Protein AF-A0A8S1N2S8-F1 (afdb_monomer)

Radius of gyration: 23.61 Å; Cα contacts (8 Å, |Δi|>4): 438; chains: 1; bounding box: 63×39×71 Å

InterPro domains:
  IPR004131 Pyrophosphate-energised proton pump [PF03030] (18-316)
  IPR004131 Pyrophosphate-energised proton pump [PTHR31998] (5-325)

Solvent-accessible surface area (backbone atoms only — not comparable to full-atom values): 16714 Å² total; per-residue (Å²): 110,57,47,68,60,50,50,52,51,33,52,51,28,22,49,52,27,39,52,53,14,50,53,30,49,50,60,57,59,68,66,70,83,58,102,77,52,72,83,62,57,72,77,40,60,72,82,50,46,58,52,50,52,51,46,48,54,52,34,48,52,31,38,53,48,29,52,53,51,52,52,52,53,52,54,56,49,47,56,54,50,50,54,53,33,59,56,32,42,79,78,33,58,61,27,18,51,27,18,53,53,18,25,52,50,15,54,50,29,11,51,53,24,25,58,38,46,52,60,23,51,50,54,17,57,57,30,44,77,80,31,64,44,51,14,50,51,38,44,50,33,33,51,46,24,36,54,28,40,39,56,20,51,54,51,48,53,52,51,50,51,51,52,54,47,47,64,69,64,36,47,96,56,90,77,48,61,69,42,49,37,53,48,34,58,22,48,35,26,20,14,52,20,7,37,56,45,13,52,49,35,36,51,55,21,39,51,49,16,53,54,20,42,56,51,33,46,47,50,27,44,72,73,64,68,38,60,84,79,35,91,86,43,86,33,40,59,50,23,59,17,12,48,36,34,12,69,31,14,8,44,35,6,38,54,44,13,55,53,38,35,57,45,30,53,53,36,38,55,38,54,74,66,59,68,42,78,48,102,89,50,70,46,64,65,64,27,63,57,43,45,64,57,46,53,51,25,51,46,44,56,51,50,51,54,52,50,49,42,47,71,75,67,60,66,55,83,49,74,89,74,47,66,66,78,73,61,53,72,79,73,78,128

Structure (mmCIF, N/CA/C/O backbone):
data_AF-A0A8S1N2S8-F1
#
_entry.id   AF-A0A8S1N2S8-F1
#
loop_
_atom_site.group_PDB
_atom_site.id
_atom_site.type_symbol
_atom_site.label_atom_id
_atom_site.label_alt_id
_atom_site.label_comp_id
_atom_site.label_asym_id
_atom_site.label_entity_id
_atom_site.label_seq_id
_atom_site.pdbx_PDB_ins_code
_atom_site.Cartn_x
_atom_site.Cartn_y
_atom_site.Cartn_z
_atom_site.occupancy
_atom_site.B_iso_or_equiv
_atom_site.auth_seq_id
_atom_site.auth_comp_id
_atom_site.auth_asym_id
_atom_site.auth_atom_id
_atom_site.pdbx_PDB_model_num
ATOM 1 N N . MET A 1 1 ? 20.533 18.052 -12.581 1.00 62.09 1 MET A N 1
ATOM 2 C CA . MET A 1 1 ? 21.137 17.380 -11.407 1.00 62.09 1 MET A CA 1
ATOM 3 C C . MET A 1 1 ? 21.661 16.043 -11.885 1.00 62.09 1 MET A C 1
ATOM 5 O O . MET A 1 1 ? 20.957 15.393 -12.645 1.00 62.09 1 MET A O 1
ATOM 9 N N . GLU A 1 2 ? 22.873 15.656 -11.492 1.00 81.56 2 GLU A N 1
ATOM 10 C CA . GLU A 1 2 ? 23.451 14.372 -11.903 1.00 81.56 2 GLU A CA 1
ATOM 11 C C . GLU A 1 2 ? 22.620 13.184 -11.399 1.00 81.56 2 GLU A C 1
ATOM 13 O O . GLU A 1 2 ? 22.001 13.247 -10.333 1.00 81.56 2 GLU A O 1
ATOM 18 N N . PHE A 1 3 ? 22.632 12.086 -12.159 1.00 81.06 3 PHE A N 1
ATOM 19 C CA . PHE A 1 3 ? 21.886 10.865 -11.842 1.00 81.06 3 PHE A CA 1
ATOM 20 C C . PHE A 1 3 ? 22.236 10.309 -10.454 1.00 81.06 3 PHE A C 1
ATOM 22 O O . PHE A 1 3 ? 21.343 9.985 -9.675 1.00 81.06 3 PHE A O 1
ATOM 29 N N . ALA A 1 4 ? 23.525 10.286 -10.100 1.00 86.38 4 ALA A N 1
ATOM 30 C CA . ALA A 1 4 ? 23.979 9.836 -8.786 1.00 86.38 4 ALA A CA 1
ATOM 31 C C . ALA A 1 4 ? 23.397 10.693 -7.648 1.00 86.38 4 ALA A C 1
ATOM 33 O O . ALA A 1 4 ? 22.877 10.160 -6.670 1.00 86.38 4 ALA A O 1
ATOM 34 N N . THR A 1 5 ? 23.413 12.018 -7.798 1.00 88.88 5 THR A N 1
ATOM 35 C CA . THR A 1 5 ? 22.862 12.950 -6.804 1.00 88.88 5 THR A CA 1
ATOM 36 C C . THR A 1 5 ? 21.349 12.786 -6.651 1.00 88.88 5 THR A C 1
ATOM 38 O O . THR A 1 5 ? 20.844 12.811 -5.527 1.00 88.88 5 THR A O 1
ATOM 41 N N . ALA A 1 6 ? 20.627 12.551 -7.755 1.00 89.62 6 ALA A N 1
ATOM 42 C CA . ALA A 1 6 ? 19.196 12.249 -7.724 1.00 89.62 6 ALA A CA 1
ATOM 43 C C . ALA A 1 6 ? 18.904 10.985 -6.905 1.00 89.62 6 ALA A C 1
ATOM 45 O O . ALA A 1 6 ? 18.058 11.005 -6.012 1.00 89.62 6 ALA A O 1
ATOM 46 N N . LEU A 1 7 ? 19.643 9.905 -7.167 1.00 91.56 7 LEU A N 1
ATOM 47 C CA . LEU A 1 7 ? 19.483 8.637 -6.459 1.00 91.56 7 LEU A CA 1
ATOM 48 C C . LEU A 1 7 ? 19.799 8.767 -4.971 1.00 91.56 7 LEU A C 1
ATOM 50 O O . LEU A 1 7 ? 19.024 8.293 -4.144 1.00 91.56 7 LEU A O 1
ATOM 54 N N . VAL A 1 8 ? 20.897 9.441 -4.616 1.00 93.81 8 VAL A N 1
ATOM 55 C CA . VAL A 1 8 ? 21.257 9.685 -3.212 1.00 93.81 8 VAL A CA 1
ATOM 56 C C . VAL A 1 8 ? 20.123 10.411 -2.490 1.00 93.81 8 VAL A C 1
ATOM 58 O O . VAL A 1 8 ? 19.713 9.979 -1.415 1.00 93.81 8 VAL A O 1
ATOM 61 N N . PHE A 1 9 ? 19.561 11.460 -3.095 1.00 94.69 9 PHE A N 1
ATOM 62 C CA . PHE A 1 9 ? 18.418 12.173 -2.525 1.00 94.69 9 PHE A CA 1
ATOM 63 C C . PHE A 1 9 ? 17.195 11.261 -2.335 1.00 94.69 9 PHE A C 1
ATOM 65 O O . PHE A 1 9 ? 16.599 11.249 -1.256 1.00 94.69 9 PHE A O 1
ATOM 72 N N . ILE A 1 10 ? 16.853 10.459 -3.348 1.00 96.06 10 ILE A N 1
ATOM 73 C CA . ILE A 1 10 ? 15.710 9.539 -3.303 1.00 96.06 10 ILE A CA 1
ATOM 74 C C . ILE A 1 10 ? 15.878 8.495 -2.192 1.00 96.06 10 ILE A C 1
ATOM 76 O O . ILE A 1 10 ? 14.966 8.312 -1.383 1.00 96.06 10 ILE A O 1
ATOM 80 N N . PHE A 1 11 ? 17.035 7.834 -2.102 1.00 97.19 11 PHE A N 1
ATOM 81 C CA . PHE A 1 11 ? 17.267 6.808 -1.082 1.00 97.19 11 PHE A CA 1
ATOM 82 C C . PHE A 1 11 ? 17.334 7.386 0.331 1.00 97.19 11 PHE A C 1
ATOM 84 O O . PHE A 1 11 ? 16.821 6.755 1.255 1.00 97.19 11 PHE A O 1
ATOM 91 N N . ILE A 1 12 ? 17.891 8.589 0.508 1.00 97.56 12 ILE A N 1
ATOM 92 C CA . ILE A 1 12 ? 17.845 9.292 1.797 1.00 97.56 12 ILE A CA 1
ATOM 93 C C . ILE A 1 12 ? 16.390 9.555 2.197 1.00 97.56 12 ILE A C 1
ATOM 95 O O . ILE A 1 12 ? 16.010 9.242 3.323 1.00 97.56 12 ILE A O 1
ATOM 99 N N . ALA A 1 13 ? 15.555 10.061 1.284 1.00 97.69 13 ALA A N 1
ATOM 100 C CA . ALA A 1 13 ? 14.142 10.299 1.568 1.00 97.69 13 ALA A CA 1
ATOM 101 C C . ALA A 1 13 ? 13.393 9.003 1.922 1.00 97.69 13 ALA A C 1
ATOM 103 O O . ALA A 1 13 ? 12.664 8.970 2.915 1.00 97.69 13 ALA A O 1
ATOM 104 N N . CYS A 1 14 ? 13.623 7.918 1.171 1.00 97.75 14 CYS A N 1
ATOM 105 C CA . CYS A 1 14 ? 13.041 6.605 1.464 1.00 97.75 14 CYS A CA 1
ATOM 106 C C . CYS A 1 14 ? 13.444 6.121 2.863 1.00 97.75 14 CYS A C 1
ATOM 108 O O . CYS A 1 14 ? 12.578 5.720 3.643 1.00 97.75 14 CYS A O 1
ATOM 110 N N . ALA A 1 15 ? 14.735 6.212 3.202 1.00 97.88 15 ALA A N 1
ATOM 111 C CA . ALA A 1 15 ? 15.258 5.833 4.509 1.00 97.88 15 ALA A CA 1
ATOM 112 C C . ALA A 1 15 ? 14.643 6.677 5.634 1.00 97.88 15 ALA A C 1
ATOM 114 O O . ALA A 1 15 ? 14.190 6.117 6.629 1.00 97.88 15 ALA A O 1
ATOM 115 N N . CYS A 1 16 ? 14.547 7.999 5.467 1.00 97.88 16 CYS A N 1
ATOM 116 C CA . CYS A 1 16 ? 13.871 8.877 6.423 1.00 97.88 16 CYS A CA 1
ATOM 117 C C . CYS A 1 16 ? 12.400 8.486 6.623 1.00 97.88 16 CYS A C 1
ATOM 119 O O . CYS A 1 16 ? 11.945 8.422 7.764 1.00 97.88 16 CYS A O 1
ATOM 121 N N . GLY A 1 17 ? 11.673 8.182 5.544 1.00 97.75 17 GLY A N 1
ATOM 122 C CA . GLY A 1 17 ? 10.286 7.722 5.625 1.00 97.75 17 GLY A CA 1
ATOM 123 C C . GLY A 1 17 ? 10.150 6.377 6.344 1.00 97.75 17 GLY A C 1
ATOM 124 O O . GLY A 1 17 ? 9.311 6.251 7.232 1.00 97.75 17 GLY A O 1
ATOM 125 N N . ILE A 1 18 ? 11.025 5.405 6.058 1.00 97.56 18 ILE A N 1
ATOM 126 C CA . ILE A 1 18 ? 11.036 4.102 6.748 1.00 97.56 18 ILE A CA 1
ATOM 127 C C . ILE A 1 18 ? 11.358 4.280 8.232 1.00 97.56 18 ILE A C 1
ATOM 129 O O . ILE A 1 18 ? 10.670 3.718 9.077 1.00 97.56 18 ILE A O 1
ATOM 133 N N . ILE A 1 19 ? 12.362 5.093 8.571 1.00 97.56 19 ILE A N 1
ATOM 134 C CA . ILE A 1 19 ? 12.719 5.391 9.965 1.00 97.56 19 ILE A CA 1
ATOM 135 C C . ILE A 1 19 ? 11.536 6.039 10.690 1.00 97.56 19 ILE A C 1
ATOM 137 O O . ILE A 1 19 ? 11.219 5.651 11.814 1.00 97.56 19 ILE A O 1
ATOM 141 N N . TRP A 1 20 ? 10.855 6.993 10.052 1.00 96.88 20 TRP A N 1
ATOM 142 C CA . TRP A 1 20 ? 9.671 7.632 10.621 1.00 96.88 20 TRP A CA 1
ATOM 143 C C . TRP A 1 20 ? 8.515 6.646 10.812 1.00 96.88 20 TRP A C 1
ATOM 145 O O . TRP A 1 20 ? 7.830 6.678 11.837 1.00 96.88 20 TRP A O 1
ATOM 155 N N . ALA A 1 21 ? 8.317 5.730 9.867 1.00 96.94 21 ALA A N 1
ATOM 156 C CA . ALA A 1 21 ? 7.321 4.683 9.997 1.00 96.94 21 ALA A CA 1
ATOM 157 C C . ALA A 1 21 ? 7.664 3.713 11.135 1.00 96.94 21 ALA A C 1
ATOM 159 O O . ALA A 1 21 ? 6.819 3.462 11.982 1.00 96.94 21 ALA A O 1
ATOM 160 N N . ILE A 1 22 ? 8.912 3.246 11.235 1.00 96.06 22 ILE A N 1
ATOM 161 C CA . ILE A 1 22 ? 9.378 2.381 12.331 1.00 96.06 22 ILE A CA 1
ATOM 162 C C . ILE A 1 22 ? 9.219 3.085 13.680 1.00 96.06 22 ILE A C 1
ATOM 164 O O . ILE A 1 22 ? 8.752 2.480 14.641 1.00 96.06 22 ILE A O 1
ATOM 168 N N . PHE A 1 23 ? 9.544 4.375 13.763 1.00 95.19 23 PHE A N 1
ATOM 169 C CA . PHE A 1 23 ? 9.326 5.162 14.974 1.00 95.19 23 PHE A CA 1
ATOM 170 C C . PHE A 1 23 ? 7.851 5.152 15.403 1.00 95.19 23 PHE A C 1
ATOM 172 O O . PHE A 1 23 ? 7.549 4.947 16.580 1.00 95.19 23 PHE A O 1
ATOM 179 N N . ASN A 1 24 ? 6.922 5.326 14.459 1.00 94.69 24 ASN A N 1
ATOM 180 C CA . ASN A 1 24 ? 5.491 5.252 14.748 1.00 94.69 24 ASN A CA 1
ATOM 181 C C . ASN A 1 24 ? 5.020 3.820 15.036 1.00 94.69 24 ASN A C 1
ATOM 183 O O . ASN A 1 24 ? 4.193 3.640 15.925 1.00 94.69 24 ASN A O 1
ATOM 187 N N . TRP A 1 25 ? 5.590 2.809 14.379 1.00 95.00 25 TRP A N 1
ATOM 188 C CA . TRP A 1 25 ? 5.316 1.395 14.639 1.00 95.00 25 TRP A CA 1
ATOM 189 C C . TRP A 1 25 ? 5.669 1.042 16.083 1.00 95.00 25 TRP A C 1
ATOM 191 O O . TRP A 1 25 ? 4.847 0.488 16.814 1.00 95.00 25 TRP A O 1
ATOM 201 N N . ILE A 1 26 ? 6.872 1.425 16.522 1.00 93.44 26 ILE A N 1
ATOM 202 C CA . ILE A 1 26 ? 7.331 1.255 17.903 1.00 93.44 26 ILE A CA 1
ATOM 203 C C . ILE A 1 26 ? 6.420 2.029 18.855 1.00 93.44 26 ILE A C 1
ATOM 205 O O . ILE A 1 26 ? 6.059 1.503 19.900 1.00 93.44 26 ILE A O 1
ATOM 209 N N . ALA A 1 27 ? 6.008 3.253 18.510 1.00 89.88 27 ALA A N 1
ATOM 210 C CA . ALA A 1 27 ? 5.102 4.033 19.351 1.00 89.88 27 ALA A CA 1
ATOM 211 C C . ALA A 1 27 ? 3.726 3.366 19.531 1.00 89.88 27 ALA A C 1
ATOM 213 O O . ALA A 1 27 ? 3.189 3.410 20.636 1.00 89.88 27 ALA A O 1
ATOM 214 N N . VAL A 1 28 ? 3.186 2.724 18.488 1.00 90.62 28 VAL A N 1
ATOM 215 C CA . VAL A 1 28 ? 1.953 1.923 18.573 1.00 90.62 28 VAL A CA 1
ATOM 216 C C . VAL A 1 28 ? 2.169 0.707 19.478 1.00 90.62 28 VAL A C 1
ATOM 218 O O . VAL A 1 28 ? 1.372 0.458 20.376 1.00 90.62 28 VAL A O 1
ATOM 221 N N . HIS A 1 29 ? 3.280 -0.014 19.313 1.00 87.38 29 HIS A N 1
ATOM 222 C CA . HIS A 1 29 ? 3.552 -1.246 20.064 1.00 87.38 29 HIS A CA 1
ATOM 223 C C . HIS A 1 29 ? 4.004 -1.017 21.510 1.00 87.38 29 HIS A C 1
ATOM 225 O O . HIS A 1 29 ? 3.824 -1.899 22.342 1.00 87.38 29 HIS A O 1
ATOM 231 N N . LYS A 1 30 ? 4.543 0.166 21.829 1.00 83.38 30 LYS A N 1
ATOM 232 C CA . LYS A 1 30 ? 4.966 0.546 23.186 1.00 83.38 30 LYS A CA 1
ATOM 233 C C . LYS A 1 30 ? 3.804 0.553 24.178 1.00 83.38 30 LYS A C 1
ATOM 235 O O . LYS A 1 30 ? 4.021 0.424 25.380 1.00 83.38 30 LYS A O 1
ATOM 240 N N . LEU A 1 31 ? 2.579 0.722 23.687 1.00 69.06 31 LEU A N 1
ATOM 241 C CA . LEU A 1 31 ? 1.393 0.467 24.483 1.00 69.06 31 LEU A CA 1
ATOM 242 C C . LEU A 1 31 ? 1.222 -1.057 24.599 1.00 69.06 31 LEU A C 1
ATOM 244 O O . LEU A 1 31 ? 0.525 -1.699 23.806 1.00 69.06 31 LEU A O 1
ATOM 248 N N . GLU A 1 32 ? 1.954 -1.637 25.549 1.00 60.97 32 GLU A N 1
ATOM 249 C CA . GLU A 1 32 ? 1.873 -3.051 25.893 1.00 60.97 32 GLU A CA 1
ATOM 250 C C . GLU A 1 32 ? 0.580 -3.302 26.668 1.00 60.97 32 GLU A C 1
ATOM 252 O O . GLU A 1 32 ? 0.466 -2.981 27.848 1.00 60.97 32 GLU A O 1
ATOM 257 N N . ILE A 1 33 ? -0.402 -3.887 25.986 1.00 59.47 33 ILE A N 1
ATOM 258 C CA . ILE A 1 33 ? -1.647 -4.380 26.590 1.00 59.47 33 ILE A CA 1
ATOM 259 C C . ILE A 1 33 ? -1.494 -5.880 26.917 1.00 59.47 33 ILE A C 1
ATOM 261 O O . ILE A 1 33 ? -2.451 -6.629 26.920 1.00 59.47 33 ILE A O 1
ATOM 265 N N . HIS A 1 34 ? -0.276 -6.388 27.120 1.00 52.16 34 HIS A N 1
ATOM 266 C CA . HIS A 1 34 ? -0.095 -7.812 27.414 1.00 52.16 34 HIS A CA 1
ATOM 267 C C . HIS A 1 34 ? -0.485 -8.141 28.861 1.00 52.16 34 HIS A C 1
ATOM 269 O O . HIS A 1 34 ? -0.316 -7.313 29.756 1.00 52.16 34 HIS A O 1
ATOM 275 N N . HIS A 1 35 ? -0.923 -9.388 29.080 1.00 45.25 35 HIS A N 1
ATOM 276 C CA . HIS A 1 35 ? -1.407 -10.007 30.330 1.00 45.25 35 HIS A CA 1
ATOM 277 C C . HIS A 1 35 ? -0.526 -9.845 31.596 1.00 45.25 35 HIS A C 1
ATOM 279 O O . HIS A 1 35 ? -0.816 -10.449 32.628 1.00 45.25 35 HIS A O 1
ATOM 285 N N . LYS A 1 36 ? 0.583 -9.097 31.550 1.00 40.59 36 LYS A N 1
ATOM 286 C CA . LYS A 1 36 ? 1.657 -9.154 32.548 1.00 40.59 36 LYS A CA 1
ATOM 287 C C . LYS A 1 36 ? 2.379 -7.838 32.853 1.00 40.59 36 LYS A C 1
ATOM 289 O O . LYS A 1 36 ? 3.509 -7.893 33.330 1.00 40.59 36 LYS A O 1
ATOM 294 N N . HIS A 1 37 ? 1.763 -6.670 32.645 1.00 40.38 37 HIS A N 1
ATOM 295 C CA . HIS A 1 37 ? 2.358 -5.416 33.126 1.00 40.38 37 HIS A CA 1
ATOM 296 C C . HIS A 1 37 ? 1.682 -4.853 34.383 1.00 40.38 37 HIS A C 1
ATOM 298 O O . HIS A 1 37 ? 0.585 -4.298 34.345 1.00 40.38 37 HIS A O 1
ATOM 304 N N . GLU A 1 38 ? 2.409 -4.952 35.498 1.00 42.38 38 GLU A N 1
ATOM 305 C CA . GLU A 1 38 ? 2.053 -4.466 36.839 1.00 42.38 38 GLU A CA 1
ATOM 306 C C . GLU A 1 38 ? 1.649 -2.975 36.872 1.00 42.38 38 GLU A C 1
ATOM 308 O O . GLU A 1 38 ? 0.803 -2.602 37.668 1.00 42.38 38 GLU A O 1
ATOM 313 N N . GLY A 1 39 ? 2.144 -2.120 35.967 1.00 42.19 39 GLY A N 1
ATOM 314 C CA . GLY A 1 39 ? 1.954 -0.662 36.083 1.00 42.19 39 GLY A CA 1
ATOM 315 C C . GLY A 1 39 ? 0.610 -0.081 35.612 1.00 42.19 39 GLY A C 1
ATOM 316 O O . GLY A 1 39 ? 0.255 1.019 36.029 1.00 42.19 39 GLY A O 1
ATOM 317 N N . LEU A 1 40 ? -0.135 -0.771 34.738 1.00 44.25 40 LEU A N 1
ATOM 318 C CA . LEU A 1 40 ? -1.459 -0.316 34.263 1.00 44.25 40 LEU A CA 1
ATOM 319 C C . LEU A 1 40 ? -2.598 -1.207 34.780 1.00 44.25 40 LEU A C 1
ATOM 321 O O . LEU A 1 40 ? -3.719 -0.738 34.957 1.00 44.25 40 LEU A O 1
ATOM 325 N N . THR A 1 41 ? -2.272 -2.460 35.102 1.00 46.69 41 THR A N 1
ATOM 326 C CA . THR A 1 41 ? -3.137 -3.391 35.838 1.00 46.69 41 THR A CA 1
ATOM 327 C C . THR A 1 41 ? -3.403 -2.898 37.269 1.00 46.69 41 THR A C 1
ATOM 329 O O . THR A 1 41 ? -4.462 -3.160 37.821 1.00 46.69 41 THR A O 1
ATOM 332 N N . GLU A 1 42 ? -2.495 -2.108 37.859 1.00 45.94 42 GLU A N 1
ATOM 333 C CA . GLU A 1 42 ? -2.705 -1.452 39.163 1.00 45.94 42 GLU A CA 1
ATOM 334 C C . GLU A 1 42 ? -3.764 -0.332 39.144 1.00 45.94 42 GLU A C 1
ATOM 336 O O . GLU A 1 42 ? -4.354 -0.030 40.182 1.00 45.94 42 GLU A O 1
ATOM 341 N N . LEU A 1 43 ? -4.016 0.291 37.987 1.00 50.16 43 LEU A N 1
ATOM 342 C CA . LEU A 1 43 ? -4.980 1.393 37.847 1.00 50.16 43 LEU A CA 1
ATOM 343 C C . LEU A 1 43 ? -6.423 0.914 37.648 1.00 50.16 43 LEU A C 1
ATOM 345 O O . LEU A 1 43 ? -7.344 1.708 37.828 1.00 50.16 43 LEU A O 1
ATOM 349 N N . LEU A 1 44 ? -6.615 -0.352 37.277 1.00 55.06 44 LEU A N 1
ATOM 350 C CA . LEU A 1 44 ? -7.889 -0.887 36.812 1.00 55.06 44 LEU A CA 1
ATOM 351 C C . LEU A 1 44 ? -8.333 -2.012 37.757 1.00 55.06 44 LEU A C 1
ATOM 353 O O . LEU A 1 44 ? -7.708 -3.065 37.846 1.00 55.06 44 LEU A O 1
ATOM 357 N N . GLN A 1 45 ? -9.390 -1.764 38.534 1.00 57.03 45 GLN A N 1
ATOM 358 C CA . GLN A 1 45 ? -9.922 -2.740 39.496 1.00 57.03 45 GLN A CA 1
ATOM 359 C C . GLN A 1 45 ? -10.564 -3.924 38.754 1.00 57.03 45 GLN A C 1
ATOM 361 O O . GLN A 1 45 ? -11.037 -3.761 37.638 1.00 57.03 45 GLN A O 1
ATOM 366 N N . GLY A 1 46 ? -10.648 -5.106 39.379 1.00 58.53 46 GLY A N 1
ATOM 367 C CA . GLY A 1 46 ? -10.939 -6.398 38.722 1.00 58.53 46 GLY A CA 1
ATOM 368 C C . GLY A 1 46 ? -11.973 -6.442 37.575 1.00 58.53 46 GLY A C 1
ATOM 369 O O . GLY A 1 46 ? -11.717 -7.109 36.579 1.00 58.53 46 GLY A O 1
ATOM 370 N N . ALA A 1 47 ? -13.094 -5.709 37.643 1.00 56.62 47 ALA A N 1
ATOM 371 C CA . ALA A 1 47 ? -14.096 -5.657 36.561 1.00 56.62 47 ALA A CA 1
ATOM 372 C C . ALA A 1 47 ? -13.613 -4.961 35.265 1.00 56.62 47 ALA A C 1
ATOM 374 O O . ALA A 1 47 ? -14.201 -5.141 34.200 1.00 56.62 47 ALA A O 1
ATOM 375 N N . GLU A 1 48 ? -12.567 -4.141 35.335 1.00 69.00 48 GLU A N 1
ATOM 376 C CA . GLU A 1 48 ? -11.905 -3.541 34.172 1.00 69.00 48 GLU A CA 1
ATOM 377 C C . GLU A 1 48 ? -10.843 -4.471 33.578 1.00 69.00 48 GLU A C 1
ATOM 379 O O . GLU A 1 48 ? -10.580 -4.403 32.381 1.00 69.00 48 GLU A O 1
ATOM 384 N N . GLN A 1 49 ? -10.297 -5.395 34.371 1.00 72.69 49 GLN A N 1
ATOM 385 C CA . GLN A 1 49 ? -9.300 -6.358 33.910 1.00 72.69 49 GLN A CA 1
ATOM 386 C C . GLN A 1 49 ? -9.913 -7.427 32.990 1.00 72.69 49 GLN A C 1
ATOM 388 O O . GLN A 1 49 ? -9.356 -7.705 31.932 1.00 72.69 49 GLN A O 1
ATOM 393 N N . GLU A 1 50 ? -11.108 -7.929 33.321 1.00 78.00 50 GLU A N 1
ATOM 394 C CA . GLU A 1 50 ? -11.888 -8.843 32.462 1.00 78.00 50 GLU A CA 1
ATOM 395 C C . GLU A 1 50 ? -12.232 -8.206 31.100 1.00 78.00 50 GLU A C 1
ATOM 397 O O . GLU A 1 50 ? -12.161 -8.847 30.051 1.00 78.00 50 GLU A O 1
ATOM 402 N N . LYS A 1 51 ? -12.542 -6.901 31.088 1.00 81.50 51 LYS A N 1
ATOM 403 C CA . LYS A 1 51 ? -12.820 -6.156 29.849 1.00 81.50 51 LYS A CA 1
ATOM 404 C C . LYS A 1 51 ? -11.587 -6.003 28.963 1.00 81.50 51 LYS A C 1
ATOM 406 O O . LYS A 1 51 ? -11.719 -6.028 27.744 1.00 81.50 51 LYS A O 1
ATOM 411 N N . ILE A 1 52 ? -10.406 -5.825 29.557 1.00 81.12 52 ILE A N 1
ATOM 412 C CA . ILE A 1 52 ? -9.145 -5.751 28.809 1.00 81.12 52 ILE A CA 1
ATOM 413 C C . ILE A 1 52 ? -8.805 -7.109 28.201 1.00 81.12 52 ILE A C 1
ATOM 415 O O . ILE A 1 52 ? -8.420 -7.164 27.040 1.00 81.12 52 ILE A O 1
ATOM 419 N N . GLU A 1 53 ? -8.976 -8.192 28.957 1.00 83.38 53 GLU A N 1
ATOM 420 C CA . GLU A 1 53 ? -8.770 -9.554 28.455 1.00 83.38 53 GLU A CA 1
ATOM 421 C C . GLU A 1 53 ? -9.698 -9.854 27.273 1.00 83.38 53 GLU A C 1
ATOM 423 O O . GLU A 1 53 ? -9.229 -10.255 26.212 1.00 83.38 53 GLU A O 1
ATOM 428 N N . THR A 1 54 ? -10.981 -9.506 27.399 1.00 87.56 54 THR A N 1
ATOM 429 C CA . THR A 1 54 ? -11.951 -9.624 26.297 1.00 87.56 54 THR A CA 1
ATOM 430 C C . THR A 1 54 ? -11.534 -8.791 25.075 1.00 87.56 54 THR A C 1
ATOM 432 O O . THR A 1 54 ? -11.647 -9.243 23.939 1.00 87.56 54 THR A O 1
ATOM 435 N N . LEU A 1 55 ? -11.040 -7.563 25.280 1.00 88.25 55 LEU A N 1
ATOM 436 C CA . LEU A 1 55 ? -10.571 -6.695 24.194 1.00 88.25 55 LEU A CA 1
ATOM 437 C C . LEU A 1 55 ? -9.385 -7.311 23.436 1.00 88.25 55 LEU A C 1
ATOM 439 O O . LEU A 1 55 ? -9.317 -7.196 22.212 1.00 88.25 55 LEU A O 1
ATOM 443 N N . LEU A 1 56 ? -8.452 -7.935 24.156 1.00 86.56 56 LEU A N 1
ATOM 444 C CA . LEU A 1 56 ? -7.299 -8.614 23.567 1.00 86.56 56 LEU A CA 1
ATOM 445 C C . LEU A 1 56 ? -7.724 -9.838 22.768 1.00 86.56 56 LEU A C 1
ATOM 447 O O . LEU A 1 56 ? -7.303 -9.972 21.625 1.00 86.56 56 LEU A O 1
ATOM 451 N N . GLU A 1 57 ? -8.594 -10.669 23.336 1.00 89.94 57 GLU A N 1
ATOM 452 C CA . GLU A 1 57 ? -9.122 -11.867 22.679 1.00 89.94 57 GLU A CA 1
ATOM 453 C C . GLU A 1 57 ? -9.846 -11.513 21.368 1.00 89.94 57 GLU A C 1
ATOM 455 O O . GLU A 1 57 ? -9.587 -12.110 20.323 1.00 89.94 57 GLU A O 1
ATOM 460 N N . ILE A 1 58 ? -10.682 -10.466 21.376 1.00 92.50 58 ILE A N 1
ATOM 461 C CA . ILE A 1 58 ? -11.329 -9.957 20.155 1.00 92.50 58 ILE A CA 1
ATOM 462 C C . ILE A 1 58 ? -10.282 -9.471 19.142 1.00 92.50 58 ILE A C 1
ATOM 464 O O . ILE A 1 58 ? -10.388 -9.773 17.953 1.00 92.50 58 ILE A O 1
ATOM 468 N N . GLY A 1 59 ? -9.269 -8.729 19.599 1.00 91.00 59 GLY A N 1
ATOM 469 C CA . GLY A 1 59 ? -8.177 -8.255 18.748 1.00 91.00 59 GLY A CA 1
ATOM 470 C C . GLY A 1 59 ? -7.409 -9.400 18.082 1.00 91.00 59 GLY A C 1
ATOM 471 O O . GLY A 1 59 ? -7.138 -9.333 16.883 1.00 91.00 59 GLY A O 1
ATOM 472 N N . GLU A 1 60 ? -7.117 -10.465 18.830 1.00 92.56 60 GLU A N 1
ATOM 473 C CA . GLU A 1 60 ? -6.471 -11.680 18.325 1.00 92.56 60 GLU A CA 1
ATOM 474 C C . GLU A 1 60 ? -7.344 -12.389 17.287 1.00 92.56 60 GLU A C 1
ATOM 476 O O . GLU A 1 60 ? -6.859 -12.710 16.205 1.00 92.56 60 GLU A O 1
ATOM 481 N N . HIS A 1 61 ? -8.648 -12.541 17.536 1.00 95.19 61 HIS A N 1
ATOM 482 C CA . HIS A 1 61 ? -9.567 -13.135 16.561 1.00 95.19 61 HIS A CA 1
ATOM 483 C C . HIS A 1 61 ? -9.662 -12.342 15.253 1.00 95.19 61 HIS A C 1
ATOM 485 O O . HIS A 1 61 ? -9.680 -12.940 14.174 1.00 95.19 61 HIS A O 1
ATOM 491 N N . ILE A 1 62 ? -9.695 -11.007 15.325 1.00 96.00 62 ILE A N 1
ATOM 492 C CA . ILE A 1 62 ? -9.687 -10.150 14.131 1.00 96.00 62 ILE A CA 1
ATOM 493 C C . ILE A 1 62 ? -8.357 -10.299 13.385 1.00 96.00 62 ILE A C 1
ATOM 495 O O . ILE A 1 62 ? -8.342 -10.435 12.161 1.00 96.00 62 ILE A O 1
ATOM 499 N N . GLN A 1 63 ? -7.237 -10.301 14.109 1.00 95.06 63 GLN A N 1
ATOM 500 C CA . GLN A 1 63 ? -5.914 -10.454 13.515 1.00 95.06 63 GLN A CA 1
ATOM 501 C C . GLN A 1 63 ? -5.754 -11.815 12.822 1.00 95.06 63 GLN A C 1
ATOM 503 O O . GLN A 1 63 ? -5.308 -11.865 11.674 1.00 95.06 63 GLN A O 1
ATOM 508 N N . ASP A 1 64 ? -6.149 -12.903 13.479 1.00 96.69 64 ASP A N 1
ATOM 509 C CA . ASP A 1 64 ? -6.087 -14.258 12.930 1.00 96.69 64 ASP A CA 1
ATOM 510 C C . ASP A 1 64 ? -6.992 -14.404 11.703 1.00 96.69 64 ASP A C 1
ATOM 512 O O . ASP A 1 64 ? -6.572 -14.954 10.681 1.00 96.69 64 ASP A O 1
ATOM 516 N N . GLY A 1 65 ? -8.212 -13.859 11.763 1.00 97.38 65 GLY A N 1
ATOM 517 C CA . GLY A 1 65 ? -9.146 -13.849 10.638 1.00 97.38 65 GLY A CA 1
ATOM 518 C C . GLY A 1 65 ? -8.598 -13.090 9.427 1.00 97.38 65 GLY A C 1
ATOM 519 O O . GLY A 1 65 ? -8.635 -13.604 8.306 1.00 97.38 65 GLY A O 1
ATOM 520 N N . ALA A 1 66 ? -8.022 -11.906 9.648 1.00 97.25 66 ALA A N 1
ATOM 521 C CA . ALA A 1 66 ? -7.431 -11.095 8.585 1.00 97.25 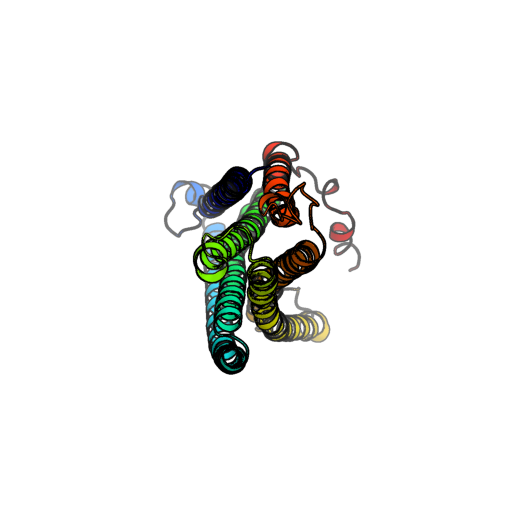66 ALA A CA 1
ATOM 522 C C . ALA A 1 66 ? -6.200 -11.768 7.959 1.00 97.25 66 ALA A C 1
ATOM 524 O O . ALA A 1 66 ? -6.055 -11.789 6.735 1.00 97.25 66 ALA A O 1
ATOM 525 N N . GLN A 1 67 ? -5.333 -12.372 8.778 1.00 96.44 67 GLN A N 1
ATOM 526 C CA . GLN A 1 67 ? -4.177 -13.129 8.292 1.00 96.44 67 GLN A CA 1
ATOM 527 C C . GLN A 1 67 ? -4.591 -14.366 7.491 1.00 96.44 67 GLN A C 1
ATOM 529 O O . GLN A 1 67 ? -3.996 -14.639 6.447 1.00 96.44 67 GLN A O 1
ATOM 534 N N . ALA A 1 68 ? -5.605 -15.101 7.953 1.00 97.50 68 ALA A N 1
ATOM 535 C CA . ALA A 1 68 ? -6.123 -16.267 7.251 1.00 97.50 68 ALA A CA 1
ATOM 536 C C . ALA A 1 68 ? -6.696 -15.885 5.880 1.00 97.50 68 ALA A C 1
ATOM 538 O O . ALA A 1 68 ? -6.337 -16.505 4.881 1.00 97.50 68 ALA A O 1
ATOM 539 N N . PHE A 1 69 ? -7.514 -14.830 5.816 1.00 97.69 69 PHE A N 1
ATOM 540 C CA . PHE A 1 69 ? -8.081 -14.351 4.557 1.00 97.69 69 PHE A CA 1
ATOM 541 C C . PHE A 1 69 ? -6.997 -13.899 3.571 1.00 97.69 69 PHE A C 1
ATOM 543 O O . PHE A 1 69 ? -6.967 -14.390 2.443 1.00 97.69 69 PHE A O 1
ATOM 550 N N . LEU A 1 70 ? -6.070 -13.023 3.991 1.00 95.94 70 LEU A N 1
ATOM 551 C CA . LEU A 1 70 ? -5.011 -12.549 3.093 1.00 95.94 70 LEU A CA 1
ATOM 552 C C . LEU A 1 70 ? -4.118 -13.689 2.613 1.00 95.94 70 LEU A C 1
ATOM 554 O O . LEU A 1 70 ? -3.669 -13.667 1.474 1.00 95.94 70 LEU A O 1
ATOM 558 N N . LYS A 1 71 ? -3.855 -14.699 3.446 1.00 96.62 71 LYS A N 1
ATOM 559 C CA . LYS A 1 71 ? -3.062 -15.858 3.032 1.00 96.62 71 LYS A CA 1
ATOM 560 C C . LYS A 1 71 ? -3.730 -16.623 1.888 1.00 96.62 71 LYS A C 1
ATOM 562 O O . LYS A 1 71 ? -3.038 -16.978 0.931 1.00 96.62 71 LYS A O 1
ATOM 567 N N . GLU A 1 72 ? -5.031 -16.877 1.981 1.00 96.62 72 GLU A N 1
ATOM 568 C CA . GLU A 1 72 ? -5.784 -17.551 0.917 1.00 96.62 72 GLU A CA 1
ATOM 569 C C . GLU A 1 72 ? -5.852 -16.673 -0.341 1.00 96.62 72 GLU A C 1
ATOM 571 O O . GLU A 1 72 ? -5.428 -17.105 -1.414 1.00 96.62 72 GLU A O 1
ATOM 576 N N . GLU A 1 73 ? -6.240 -15.400 -0.203 1.00 96.31 73 GLU A N 1
ATOM 577 C CA . GLU A 1 73 ? -6.311 -14.456 -1.327 1.00 96.31 73 GLU A CA 1
ATOM 578 C C . GLU A 1 73 ? -4.960 -14.328 -2.045 1.00 96.31 73 GLU A C 1
ATOM 580 O O . GLU A 1 73 ? -4.885 -14.405 -3.272 1.00 96.31 73 GLU A O 1
ATOM 585 N N . TYR A 1 74 ? -3.866 -14.185 -1.296 1.00 96.50 74 TYR A N 1
ATOM 586 C CA . TYR A 1 74 ? -2.528 -14.023 -1.860 1.00 96.50 74 TYR A CA 1
ATOM 587 C C . TYR A 1 74 ? -2.064 -15.296 -2.561 1.00 96.50 74 TYR A C 1
ATOM 589 O O . TYR A 1 74 ? -1.364 -15.205 -3.572 1.00 96.50 74 TYR A O 1
ATOM 597 N N . THR A 1 75 ? -2.442 -16.471 -2.056 1.00 95.00 75 THR A N 1
ATOM 598 C CA . THR A 1 75 ? -2.117 -17.757 -2.685 1.00 95.00 75 THR A CA 1
ATOM 599 C C . THR A 1 75 ? -2.798 -17.869 -4.047 1.00 95.00 75 THR A C 1
ATOM 601 O O . THR A 1 75 ? -2.127 -18.135 -5.049 1.00 95.00 75 THR A O 1
ATOM 604 N N . ASP A 1 76 ? -4.094 -17.565 -4.109 1.00 94.31 76 ASP A N 1
ATOM 605 C CA . ASP A 1 76 ? -4.870 -17.609 -5.349 1.00 94.31 76 ASP A CA 1
ATOM 606 C C . ASP A 1 76 ? -4.406 -16.557 -6.361 1.00 94.31 76 ASP A C 1
ATOM 608 O O . ASP A 1 76 ? -4.149 -16.865 -7.532 1.00 94.31 76 ASP A O 1
ATOM 612 N N . CYS A 1 77 ? -4.185 -15.326 -5.901 1.00 94.81 77 CYS A N 1
ATOM 613 C CA . CYS A 1 77 ? -3.659 -14.250 -6.735 1.00 94.81 77 CYS A CA 1
ATOM 614 C C . CYS A 1 77 ? -2.265 -14.579 -7.278 1.00 94.81 77 CYS A C 1
ATOM 616 O O . CYS A 1 77 ? -1.981 -14.315 -8.447 1.00 94.81 77 CYS A O 1
ATOM 618 N N . SER A 1 78 ? -1.395 -15.195 -6.471 1.00 94.62 78 SER A N 1
ATOM 619 C CA . SER A 1 78 ? -0.040 -15.568 -6.899 1.00 94.62 78 SER A CA 1
ATOM 620 C C . SER A 1 78 ? -0.052 -16.555 -8.064 1.00 94.62 78 SER A C 1
ATOM 622 O O . SER A 1 78 ? 0.791 -16.454 -8.957 1.00 94.62 78 SER A O 1
ATOM 624 N N . MET A 1 79 ? -1.022 -17.475 -8.108 1.00 95.00 79 MET A N 1
ATOM 625 C CA . MET A 1 79 ? -1.182 -18.388 -9.243 1.00 95.00 79 MET A CA 1
ATOM 626 C C . MET A 1 79 ? -1.532 -17.629 -10.528 1.00 95.00 79 MET A C 1
ATOM 628 O O . MET A 1 79 ? -0.913 -17.859 -11.569 1.00 95.00 79 MET A O 1
ATOM 632 N N . PHE A 1 80 ? -2.474 -16.685 -10.460 1.00 95.56 80 PHE A N 1
ATOM 633 C CA . PHE A 1 80 ? -2.830 -15.844 -11.606 1.00 95.56 80 PHE A CA 1
ATOM 634 C C . PHE A 1 80 ? -1.647 -14.981 -12.073 1.00 95.56 80 PHE A C 1
ATOM 636 O O . PHE A 1 80 ? -1.331 -14.933 -13.265 1.00 95.56 80 PHE A O 1
ATOM 643 N N . LEU A 1 81 ? -0.948 -14.345 -11.130 1.00 96.88 81 LEU A N 1
ATOM 644 C CA . LEU A 1 81 ? 0.231 -13.525 -11.403 1.00 96.88 81 LEU A CA 1
ATOM 645 C C . LEU A 1 81 ? 1.352 -14.340 -12.060 1.00 96.88 81 LEU A C 1
ATOM 647 O O . LEU A 1 81 ? 2.001 -13.841 -12.978 1.00 96.88 81 LEU A O 1
ATOM 651 N N . ALA A 1 82 ? 1.554 -15.597 -11.658 1.00 96.62 82 ALA A N 1
ATOM 652 C CA . ALA A 1 82 ? 2.537 -16.482 -12.278 1.00 96.62 82 ALA A CA 1
ATOM 653 C C . ALA A 1 82 ? 2.200 -16.789 -13.747 1.00 96.62 82 ALA A C 1
ATOM 655 O O . ALA A 1 82 ? 3.091 -16.774 -14.600 1.00 96.62 82 ALA A O 1
ATOM 656 N N . VAL A 1 83 ? 0.921 -17.013 -14.067 1.00 96.69 83 VAL A N 1
ATOM 657 C CA . VAL A 1 83 ? 0.468 -17.221 -15.454 1.00 96.69 83 VAL A CA 1
ATOM 658 C C . VAL A 1 83 ? 0.668 -15.954 -16.288 1.00 96.69 83 VAL A C 1
ATOM 660 O O . VAL A 1 83 ? 1.194 -16.028 -17.399 1.00 96.69 83 VAL A O 1
ATOM 663 N N . MET A 1 84 ? 0.306 -14.784 -15.755 1.00 96.12 84 MET A N 1
ATOM 664 C CA . MET A 1 84 ? 0.528 -13.503 -16.435 1.00 96.12 84 MET A CA 1
ATOM 665 C C . MET A 1 84 ? 2.015 -13.227 -16.664 1.00 96.12 84 MET A C 1
ATOM 667 O O . MET A 1 84 ? 2.407 -12.853 -17.769 1.00 96.12 84 MET A O 1
ATOM 671 N N . ALA A 1 85 ? 2.859 -13.482 -15.665 1.00 96.94 85 ALA A N 1
ATOM 672 C CA . ALA A 1 85 ? 4.303 -13.361 -15.801 1.00 96.94 85 ALA A CA 1
ATOM 673 C C . ALA A 1 85 ? 4.844 -14.296 -16.895 1.00 96.94 85 ALA A C 1
ATOM 675 O O . ALA A 1 85 ? 5.579 -13.845 -17.771 1.00 96.94 85 ALA A O 1
ATOM 676 N N . ALA A 1 86 ? 4.417 -15.564 -16.922 1.00 96.44 86 ALA A N 1
ATOM 677 C CA . ALA A 1 86 ? 4.813 -16.512 -17.963 1.00 96.44 86 ALA A CA 1
ATOM 678 C C . ALA A 1 86 ? 4.434 -16.030 -19.374 1.00 96.44 86 ALA A C 1
ATOM 680 O O . ALA A 1 86 ? 5.212 -16.196 -20.313 1.00 96.44 86 ALA A O 1
ATOM 681 N N . LEU A 1 87 ? 3.275 -15.383 -19.527 1.00 95.62 87 LEU A N 1
ATOM 682 C CA . LEU A 1 87 ? 2.863 -14.783 -20.795 1.00 95.62 87 LEU A CA 1
ATOM 683 C C . LEU A 1 87 ? 3.721 -13.566 -21.169 1.00 95.62 87 LEU A C 1
ATOM 685 O O . LEU A 1 87 ? 4.111 -13.422 -22.329 1.00 95.62 87 LEU A O 1
ATOM 689 N N . LEU A 1 88 ? 4.082 -12.727 -20.196 1.00 95.00 88 LEU A N 1
ATOM 690 C CA . LEU A 1 88 ? 4.955 -11.572 -20.416 1.00 95.00 88 LEU A CA 1
ATOM 691 C C . LEU A 1 88 ? 6.379 -11.963 -20.828 1.00 95.00 88 LEU A C 1
ATOM 693 O O . LEU A 1 88 ? 7.018 -11.191 -21.540 1.00 95.00 88 LEU A O 1
ATOM 697 N N . ILE A 1 89 ? 6.870 -13.154 -20.464 1.00 94.50 89 ILE A N 1
ATOM 698 C CA . ILE A 1 89 ? 8.182 -13.652 -20.919 1.00 94.50 89 ILE A CA 1
ATOM 699 C C . ILE A 1 89 ? 8.254 -13.712 -22.453 1.00 94.50 89 ILE A C 1
ATOM 701 O O . ILE A 1 89 ? 9.302 -13.393 -23.015 1.00 94.50 89 ILE A O 1
ATOM 705 N N . PHE A 1 90 ? 7.155 -14.058 -23.139 1.00 92.62 90 PHE A N 1
ATOM 706 C CA . PHE A 1 90 ? 7.112 -14.087 -24.609 1.00 92.62 90 PHE A CA 1
ATOM 707 C C . PHE A 1 90 ? 7.207 -12.694 -25.245 1.00 92.62 90 PHE A C 1
ATOM 709 O O . PHE A 1 90 ? 7.590 -12.588 -26.408 1.00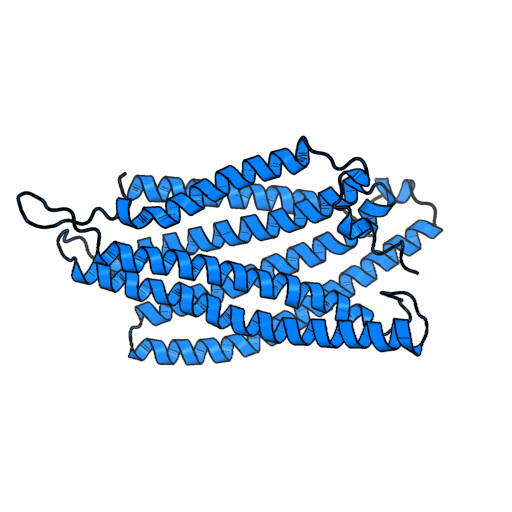 92.62 90 PHE A O 1
ATOM 716 N N . ILE A 1 91 ? 6.875 -11.637 -24.498 1.00 90.06 91 ILE A N 1
ATOM 717 C CA . ILE A 1 91 ? 7.048 -10.244 -24.926 1.00 90.06 91 ILE A CA 1
ATOM 718 C C . ILE A 1 91 ? 8.470 -9.784 -24.594 1.00 90.06 91 ILE A C 1
ATOM 720 O O . ILE A 1 91 ? 9.218 -9.354 -25.470 1.00 90.06 91 ILE A O 1
ATOM 724 N N . SER A 1 92 ? 8.845 -9.865 -23.317 1.00 92.69 92 SER A N 1
ATOM 725 C CA . SER A 1 92 ? 10.174 -9.521 -22.823 1.00 92.69 92 SER A CA 1
ATOM 726 C C . SER A 1 92 ? 10.386 -10.090 -21.414 1.00 92.69 92 SER A C 1
ATOM 728 O O . SER A 1 92 ? 9.613 -9.772 -20.503 1.00 92.69 92 SER A O 1
ATOM 730 N N . PRO A 1 93 ? 11.477 -10.842 -21.171 1.00 94.62 93 PRO A N 1
ATOM 731 C CA . PRO A 1 93 ? 11.850 -11.277 -19.824 1.00 94.62 93 PRO A CA 1
ATOM 732 C C . PRO A 1 93 ? 11.999 -10.114 -18.829 1.00 94.62 93 PRO A C 1
ATOM 734 O O . PRO A 1 93 ? 11.673 -10.261 -17.654 1.00 94.62 93 PRO A O 1
ATOM 737 N N . TRP A 1 94 ? 12.431 -8.939 -19.298 1.00 95.31 94 TRP A N 1
ATOM 738 C CA . TRP A 1 94 ? 12.577 -7.737 -18.470 1.00 95.31 94 TRP A CA 1
ATOM 739 C C . TRP A 1 94 ? 11.223 -7.148 -18.059 1.00 95.31 94 TRP A C 1
ATOM 741 O O . TRP A 1 94 ? 11.060 -6.714 -16.920 1.00 95.31 94 TRP A O 1
ATOM 751 N N . SER A 1 95 ? 10.221 -7.176 -18.940 1.00 96.06 95 SER A N 1
ATOM 752 C CA . SER A 1 95 ? 8.856 -6.782 -18.570 1.00 96.06 95 SER A CA 1
ATOM 753 C C . SER A 1 95 ? 8.254 -7.768 -17.571 1.00 96.06 95 SER A C 1
ATOM 755 O O . SER A 1 95 ? 7.644 -7.350 -16.592 1.00 96.06 95 SER A O 1
ATOM 757 N N . SER A 1 96 ? 8.474 -9.074 -17.763 1.00 97.25 96 SER A N 1
ATOM 758 C CA . SER A 1 96 ? 8.012 -10.092 -16.811 1.00 97.25 96 SER A CA 1
ATOM 759 C C . SER A 1 96 ? 8.631 -9.917 -15.423 1.00 97.25 96 SER A C 1
ATOM 761 O O . SER A 1 96 ? 7.925 -10.062 -14.428 1.00 97.25 96 SER A O 1
ATOM 763 N N . LEU A 1 97 ? 9.928 -9.612 -15.335 1.00 96.88 97 LEU A N 1
ATOM 764 C CA . LEU A 1 97 ? 10.596 -9.388 -14.052 1.00 96.88 97 LEU A CA 1
ATOM 765 C C . LEU A 1 97 ? 10.066 -8.127 -13.354 1.00 96.88 97 LEU A C 1
ATOM 767 O O . LEU A 1 97 ? 9.760 -8.174 -12.164 1.00 96.88 97 LEU A O 1
ATOM 771 N N . ALA A 1 98 ? 9.906 -7.025 -14.093 1.00 97.56 98 ALA A N 1
ATOM 772 C CA . ALA A 1 98 ? 9.330 -5.793 -13.559 1.00 97.56 98 ALA A CA 1
ATOM 773 C C . ALA A 1 98 ? 7.889 -6.014 -13.068 1.00 97.56 98 ALA A C 1
ATOM 775 O O . ALA A 1 98 ? 7.549 -5.566 -11.976 1.00 97.56 98 ALA A O 1
ATOM 776 N N . PHE A 1 99 ? 7.081 -6.776 -13.812 1.00 98.31 99 PHE A N 1
ATOM 777 C CA . PHE A 1 99 ? 5.730 -7.177 -13.411 1.00 98.31 99 PHE A CA 1
ATOM 778 C C . PHE A 1 99 ? 5.707 -7.968 -12.102 1.00 98.31 99 PHE A C 1
ATOM 780 O O . PHE A 1 99 ? 4.953 -7.620 -11.197 1.00 98.31 99 PHE A O 1
ATOM 787 N N . ILE A 1 100 ? 6.553 -8.996 -11.969 1.00 97.94 100 ILE A N 1
ATOM 788 C CA . ILE A 1 100 ? 6.632 -9.794 -10.736 1.00 97.94 100 ILE A CA 1
ATOM 789 C C . ILE A 1 100 ? 7.022 -8.907 -9.552 1.00 97.94 100 ILE A C 1
ATOM 791 O O . ILE A 1 100 ? 6.407 -8.997 -8.492 1.00 97.94 100 ILE A O 1
ATOM 795 N N . LEU A 1 101 ? 8.016 -8.032 -9.732 1.00 97.81 101 LEU A N 1
ATOM 796 C CA . LEU A 1 101 ? 8.439 -7.102 -8.686 1.00 97.81 101 LEU A CA 1
ATOM 797 C C . LEU A 1 101 ? 7.321 -6.130 -8.305 1.00 97.81 101 LEU A C 1
ATOM 799 O O . LEU A 1 101 ? 7.108 -5.900 -7.122 1.00 97.81 101 LEU A O 1
ATOM 803 N N . GLY A 1 102 ? 6.578 -5.604 -9.280 1.00 97.81 102 GLY A N 1
ATOM 804 C CA . GLY A 1 102 ? 5.422 -4.746 -9.033 1.00 97.81 102 GLY A CA 1
ATOM 805 C C . GLY A 1 102 ? 4.345 -5.454 -8.222 1.00 97.81 102 GLY A C 1
ATOM 806 O O . GLY A 1 102 ? 3.915 -4.956 -7.184 1.00 97.81 102 GLY A O 1
ATOM 807 N N . ALA A 1 103 ? 3.958 -6.655 -8.644 1.00 97.94 103 ALA A N 1
ATOM 808 C CA . ALA A 1 103 ? 2.953 -7.445 -7.946 1.00 97.94 103 ALA A CA 1
ATOM 809 C C . ALA A 1 103 ? 3.391 -7.801 -6.514 1.00 97.94 103 ALA A C 1
ATOM 811 O O . ALA A 1 103 ? 2.629 -7.607 -5.570 1.00 97.94 103 ALA A O 1
ATOM 812 N N . ALA A 1 104 ? 4.644 -8.232 -6.334 1.00 97.75 104 ALA A N 1
ATOM 813 C CA . ALA A 1 104 ? 5.200 -8.549 -5.021 1.00 97.75 104 ALA A CA 1
ATOM 814 C C . ALA A 1 104 ? 5.253 -7.324 -4.093 1.00 97.75 104 ALA A C 1
ATOM 816 O O . ALA A 1 104 ? 4.928 -7.440 -2.910 1.00 97.75 104 ALA A O 1
ATOM 817 N N . THR A 1 105 ? 5.615 -6.144 -4.610 1.00 97.62 105 THR A N 1
ATOM 818 C CA . THR A 1 105 ? 5.569 -4.899 -3.830 1.00 97.62 105 THR A CA 1
ATOM 819 C C . THR A 1 105 ? 4.139 -4.555 -3.418 1.00 97.62 105 THR A C 1
ATOM 821 O O . THR A 1 105 ? 3.917 -4.219 -2.260 1.00 97.62 105 THR A O 1
ATOM 824 N N . SER A 1 106 ? 3.162 -4.702 -4.320 1.00 97.31 106 SER A N 1
ATOM 825 C CA . SER A 1 106 ? 1.740 -4.460 -4.028 1.00 97.31 106 SER A CA 1
ATOM 826 C C . SER A 1 106 ? 1.228 -5.351 -2.895 1.00 97.31 106 SER A C 1
ATOM 828 O O . SER A 1 106 ? 0.661 -4.865 -1.914 1.00 97.31 106 SER A O 1
ATOM 830 N N . MET A 1 107 ? 1.536 -6.650 -2.976 1.00 96.94 107 MET A N 1
ATOM 831 C CA . MET A 1 107 ? 1.234 -7.636 -1.936 1.00 96.94 107 MET A CA 1
ATOM 832 C C . MET A 1 107 ? 1.876 -7.261 -0.597 1.00 96.94 107 MET A C 1
ATOM 834 O O . MET A 1 107 ? 1.220 -7.307 0.447 1.00 96.94 107 MET A O 1
ATOM 838 N N . LEU A 1 108 ? 3.149 -6.859 -0.614 1.00 96.75 108 LEU A N 1
ATOM 839 C CA . LEU A 1 108 ? 3.866 -6.436 0.584 1.00 96.75 108 LEU A CA 1
ATOM 840 C C . LEU A 1 108 ? 3.227 -5.192 1.217 1.00 96.75 108 LEU A C 1
ATOM 842 O O . LEU A 1 108 ? 3.051 -5.155 2.433 1.00 96.75 108 LEU A O 1
ATOM 846 N N . CYS A 1 109 ? 2.846 -4.196 0.414 1.00 95.62 109 CYS A N 1
ATOM 847 C CA . CYS A 1 109 ? 2.184 -2.984 0.893 1.00 95.62 109 CYS A CA 1
ATOM 848 C C . CYS A 1 109 ? 0.830 -3.285 1.548 1.00 95.62 109 CYS A C 1
ATOM 850 O O . CYS A 1 109 ? 0.579 -2.792 2.649 1.00 95.62 109 CYS A O 1
ATOM 852 N N . GLY A 1 110 ? -0.003 -4.127 0.925 1.00 95.56 110 GLY A N 1
ATOM 853 C CA . GLY A 1 110 ? -1.279 -4.554 1.507 1.00 95.56 110 GLY A CA 1
ATOM 854 C C . GLY A 1 110 ? -1.098 -5.299 2.833 1.00 95.56 110 GLY A C 1
ATOM 855 O O . GLY A 1 110 ? -1.743 -4.974 3.829 1.00 95.56 110 GLY A O 1
ATOM 856 N N . TYR A 1 111 ? -0.138 -6.227 2.888 1.00 96.69 111 TYR A N 1
ATOM 857 C CA . TYR A 1 111 ? 0.129 -7.024 4.086 1.00 96.69 111 TYR A CA 1
ATOM 858 C C . TYR A 1 111 ? 0.658 -6.175 5.248 1.00 96.69 111 TYR A C 1
ATOM 860 O O . TYR A 1 111 ? 0.186 -6.303 6.376 1.00 96.69 111 TYR A O 1
ATOM 868 N N . LEU A 1 112 ? 1.622 -5.283 4.987 1.00 96.19 112 LEU A N 1
ATOM 869 C CA . LEU A 1 112 ? 2.167 -4.387 6.012 1.00 96.19 112 LEU A CA 1
ATOM 870 C C . LEU A 1 112 ? 1.109 -3.410 6.538 1.00 96.19 112 LEU A C 1
ATOM 872 O O . LEU A 1 112 ? 1.117 -3.104 7.730 1.00 96.19 112 LEU A O 1
ATOM 876 N N . GLY A 1 113 ? 0.208 -2.941 5.668 1.00 95.69 113 GLY A N 1
ATOM 877 C CA . GLY A 1 113 ? -0.936 -2.120 6.058 1.00 95.69 113 GLY A CA 1
ATOM 878 C C . GLY A 1 113 ? -1.871 -2.862 7.010 1.00 95.69 113 GLY A C 1
ATOM 879 O O . GLY A 1 113 ? -2.143 -2.366 8.103 1.00 95.69 113 GLY A O 1
ATOM 880 N N . MET A 1 114 ? -2.294 -4.073 6.638 1.00 96.38 114 MET A N 1
ATOM 881 C CA . MET A 1 114 ? -3.140 -4.918 7.488 1.00 96.38 114 MET A CA 1
ATOM 882 C C . MET A 1 114 ? -2.473 -5.182 8.842 1.00 96.38 114 MET A C 1
ATOM 884 O O . MET A 1 114 ? -3.085 -4.945 9.880 1.00 96.38 114 MET A O 1
ATOM 888 N N . ALA A 1 115 ? -1.191 -5.561 8.843 1.00 95.69 115 ALA A N 1
ATOM 889 C CA . ALA A 1 115 ? -0.462 -5.897 10.063 1.00 95.69 115 ALA A CA 1
ATOM 890 C C . ALA A 1 115 ? -0.395 -4.741 11.076 1.00 95.69 115 ALA A C 1
ATOM 892 O O . ALA A 1 115 ? -0.485 -4.977 12.282 1.00 95.69 115 ALA A O 1
ATOM 893 N N . ILE A 1 116 ? -0.236 -3.489 10.620 1.00 96.12 116 ILE A N 1
ATOM 894 C CA . ILE A 1 116 ? -0.289 -2.349 11.543 1.00 96.12 116 ILE A CA 1
ATOM 895 C C . ILE A 1 116 ? -1.723 -2.002 11.952 1.00 96.12 116 ILE A C 1
ATOM 897 O O . ILE A 1 116 ? -1.931 -1.619 13.101 1.00 96.12 116 ILE A O 1
ATOM 901 N N . ALA A 1 117 ? -2.709 -2.147 11.065 1.00 95.94 117 ALA A N 1
ATOM 902 C CA . ALA A 1 117 ? -4.105 -1.852 11.380 1.00 95.94 117 ALA A CA 1
ATOM 903 C C . ALA A 1 117 ? -4.659 -2.793 12.460 1.00 95.94 117 ALA A C 1
ATOM 905 O O . ALA A 1 117 ? -5.177 -2.311 13.471 1.00 95.94 117 ALA A O 1
ATOM 906 N N . THR A 1 118 ? -4.423 -4.103 12.334 1.00 94.94 118 THR A N 1
ATOM 907 C CA . THR A 1 118 ? -4.810 -5.101 13.346 1.00 94.94 118 THR A CA 1
ATOM 908 C C . THR A 1 118 ? -4.039 -4.947 14.656 1.00 94.94 118 THR A C 1
ATOM 910 O O . THR A 1 118 ? -4.493 -5.393 15.700 1.00 94.94 118 THR A O 1
ATOM 913 N N . ALA A 1 119 ? -2.861 -4.316 14.638 1.00 91.75 119 ALA A N 1
ATOM 914 C CA . ALA A 1 119 ? -2.142 -3.967 15.860 1.00 91.75 119 ALA A CA 1
ATOM 915 C C . ALA A 1 119 ? -2.650 -2.651 16.483 1.00 91.75 119 ALA A C 1
ATOM 917 O O . ALA A 1 119 ? -2.582 -2.468 17.700 1.00 91.75 119 ALA A O 1
ATOM 918 N N . ALA A 1 120 ? -3.123 -1.703 15.677 1.00 93.94 120 ALA A N 1
ATOM 919 C CA . ALA A 1 120 ? -3.522 -0.377 16.137 1.00 93.94 120 ALA A CA 1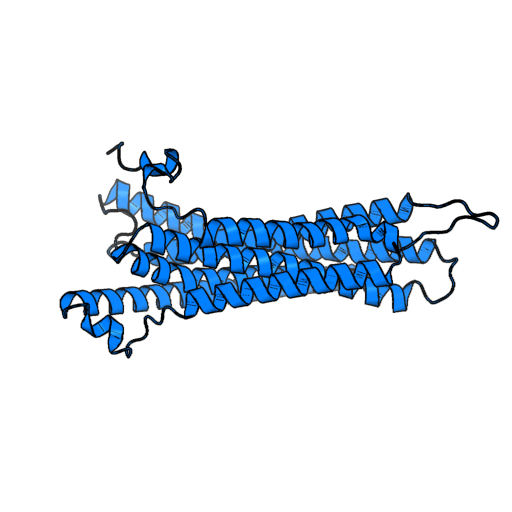
ATOM 920 C C . ALA A 1 120 ? -4.992 -0.302 16.582 1.00 93.94 120 ALA A C 1
ATOM 922 O O . ALA A 1 120 ? -5.305 0.527 17.438 1.00 93.94 120 ALA A O 1
ATOM 923 N N . ASN A 1 121 ? -5.885 -1.136 16.046 1.00 93.69 121 ASN A N 1
ATOM 924 C CA . ASN A 1 121 ? -7.333 -1.081 16.290 1.00 93.69 121 ASN A CA 1
ATOM 925 C C . ASN A 1 121 ? -7.702 -1.252 17.781 1.00 93.69 121 ASN A C 1
ATOM 927 O O . ASN A 1 121 ? -8.214 -0.317 18.402 1.00 93.69 121 ASN A O 1
ATOM 931 N N . PHE A 1 122 ? -7.353 -2.373 18.415 1.00 90.50 122 PHE A N 1
ATOM 932 C CA . PHE A 1 122 ? -7.674 -2.645 19.816 1.00 90.50 122 PHE A CA 1
ATOM 933 C C . PHE A 1 122 ? -6.915 -1.703 20.764 1.00 90.50 122 PHE A C 1
ATOM 935 O O . PHE A 1 122 ? -7.441 -1.286 21.794 1.00 90.50 122 PHE A O 1
ATOM 942 N N . ARG A 1 123 ? -5.706 -1.262 20.386 1.00 90.06 123 ARG A N 1
ATOM 943 C CA . ARG A 1 123 ? -4.944 -0.234 21.122 1.00 90.06 123 ARG A CA 1
ATOM 944 C C . ARG A 1 123 ? -5.597 1.142 21.065 1.00 90.06 123 ARG A C 1
ATOM 946 O O . ARG A 1 123 ? -5.506 1.914 22.025 1.00 90.06 123 ARG A O 1
ATOM 953 N N . THR A 1 124 ? -6.258 1.454 19.957 1.00 92.50 124 THR A N 1
ATOM 954 C CA . THR A 1 124 ? -7.056 2.671 19.799 1.00 92.50 124 THR A CA 1
ATOM 955 C C . THR A 1 124 ? -8.291 2.607 20.689 1.00 92.50 124 THR A C 1
ATOM 957 O O . THR A 1 124 ? -8.524 3.551 21.445 1.00 92.50 124 THR A O 1
ATOM 960 N N . ALA A 1 125 ? -9.012 1.481 20.684 1.00 90.06 125 ALA A N 1
ATOM 961 C CA . ALA A 1 125 ? -10.151 1.255 21.576 1.00 90.06 125 ALA A CA 1
ATOM 962 C C . ALA A 1 125 ? -9.746 1.373 23.055 1.00 90.06 125 ALA A C 1
ATOM 964 O O . ALA A 1 125 ? -10.382 2.093 23.822 1.00 90.06 125 ALA A O 1
ATOM 965 N N . PHE A 1 126 ? -8.619 0.768 23.438 1.00 87.31 126 PHE A N 1
ATOM 966 C CA . PHE A 1 126 ? -8.073 0.891 24.787 1.00 87.31 126 PHE A CA 1
ATOM 967 C C . PHE A 1 126 ? -7.727 2.345 25.148 1.00 87.31 126 PHE A C 1
ATOM 969 O O . PHE A 1 126 ? -8.080 2.845 26.215 1.00 87.31 126 PHE A O 1
ATOM 976 N N . SER A 1 127 ? -7.075 3.069 24.236 1.00 86.19 127 SER A N 1
ATOM 977 C CA . SER A 1 127 ? -6.705 4.474 24.450 1.00 86.19 127 SER A CA 1
ATOM 978 C C . SER A 1 127 ? -7.929 5.383 24.621 1.00 86.19 127 SER A C 1
ATOM 980 O O . SER A 1 127 ? -7.855 6.366 25.369 1.00 86.19 127 SER A O 1
ATOM 982 N N . ALA A 1 128 ? -9.056 5.041 23.988 1.00 87.44 128 ALA A N 1
ATOM 983 C CA . ALA A 1 128 ? -10.312 5.783 24.077 1.00 87.44 128 ALA A CA 1
ATOM 984 C C . ALA A 1 128 ? -10.936 5.762 25.480 1.00 87.44 128 ALA A C 1
ATOM 986 O O . ALA A 1 128 ? -11.637 6.710 25.827 1.00 87.44 128 ALA A O 1
ATOM 987 N N . ILE A 1 129 ? -10.610 4.763 26.312 1.00 81.62 129 ILE A N 1
ATOM 988 C CA . ILE A 1 129 ? -11.007 4.721 27.731 1.00 81.62 129 ILE A CA 1
ATOM 989 C C . ILE A 1 129 ? -10.440 5.935 28.479 1.00 81.62 129 ILE A C 1
ATOM 991 O O . ILE A 1 129 ? -11.104 6.520 29.331 1.00 81.62 129 ILE A O 1
ATOM 995 N N . THR A 1 130 ? -9.209 6.338 28.145 1.00 76.44 130 THR A N 1
ATOM 996 C CA . THR A 1 130 ? -8.522 7.446 28.825 1.00 76.44 130 THR A CA 1
ATOM 997 C C . THR A 1 130 ? -8.844 8.804 28.211 1.00 76.44 130 THR A C 1
ATOM 999 O O . THR A 1 130 ? -9.081 9.773 28.931 1.00 76.44 130 THR A O 1
ATOM 1002 N N . SER A 1 131 ? -8.795 8.913 26.880 1.00 80.88 131 SER A N 1
ATOM 1003 C CA . SER A 1 131 ? -8.992 10.177 26.178 1.00 80.88 131 SER A CA 1
ATOM 1004 C C . SER A 1 131 ? -9.174 9.973 24.681 1.00 80.88 131 SER A C 1
ATOM 1006 O O . SER A 1 131 ? -8.402 9.268 24.029 1.00 80.88 131 SER A O 1
ATOM 1008 N N . LEU A 1 132 ? -10.114 10.725 24.112 1.00 83.50 132 LEU A N 1
ATOM 1009 C CA . LEU A 1 132 ? -10.296 10.852 22.668 1.00 83.50 132 LEU A CA 1
ATOM 1010 C C . LEU A 1 132 ? -9.023 11.332 21.953 1.00 83.50 132 LEU A C 1
ATOM 1012 O O . LEU A 1 132 ? -8.703 10.855 20.869 1.00 83.50 132 LEU A O 1
ATOM 1016 N N . ALA A 1 133 ? -8.262 12.237 22.578 1.00 84.12 133 ALA A N 1
ATOM 1017 C CA . ALA A 1 133 ? -7.010 12.737 22.015 1.00 84.12 133 ALA A CA 1
ATOM 1018 C C . ALA A 1 133 ? -5.961 11.620 21.885 1.00 84.12 133 ALA A C 1
ATOM 1020 O O . ALA A 1 133 ? -5.219 11.576 20.903 1.00 84.12 133 ALA A O 1
ATOM 1021 N N . ASN A 1 134 ? -5.913 10.713 22.867 1.00 84.12 134 ASN A N 1
ATOM 1022 C CA . ASN A 1 134 ? -4.993 9.576 22.872 1.00 84.12 134 ASN A CA 1
ATOM 1023 C C . ASN A 1 134 ? -5.417 8.525 21.841 1.00 84.12 134 ASN A C 1
ATOM 1025 O O . ASN A 1 134 ? -4.567 8.036 21.100 1.00 84.12 134 ASN A O 1
ATOM 1029 N N . ALA A 1 135 ? -6.718 8.229 21.746 1.00 88.00 135 ALA A N 1
ATOM 1030 C CA . ALA A 1 135 ? -7.262 7.336 20.724 1.00 88.00 135 ALA A CA 1
ATOM 1031 C C . ALA A 1 135 ? -6.952 7.841 19.311 1.00 88.00 135 ALA A C 1
ATOM 1033 O O . ALA A 1 135 ? -6.376 7.112 18.507 1.00 88.00 135 ALA A O 1
ATOM 1034 N N . PHE A 1 136 ? -7.225 9.121 19.037 1.00 89.38 136 PHE A N 1
ATOM 1035 C CA . PHE A 1 136 ? -6.903 9.726 17.747 1.00 89.38 136 PHE A CA 1
ATOM 1036 C C . PHE A 1 136 ? -5.406 9.640 17.434 1.00 89.38 136 PHE A C 1
ATOM 1038 O O . PHE A 1 136 ? -5.031 9.280 16.322 1.00 89.38 136 PHE A O 1
ATOM 1045 N N . GLN A 1 137 ? -4.530 9.927 18.404 1.00 88.50 137 GLN A N 1
ATOM 1046 C CA . GLN A 1 137 ? -3.087 9.795 18.192 1.00 88.50 137 GLN A CA 1
ATOM 1047 C C . GLN A 1 137 ? -2.664 8.352 17.908 1.00 88.50 137 GLN A C 1
ATOM 1049 O O . GLN A 1 137 ? -1.780 8.152 17.079 1.00 88.50 137 GLN A O 1
ATOM 1054 N N . MET A 1 138 ? -3.272 7.359 18.561 1.00 90.62 138 MET A N 1
ATOM 1055 C CA . MET A 1 138 ? -2.980 5.947 18.308 1.00 90.62 138 MET A CA 1
ATOM 1056 C C . MET A 1 138 ? -3.371 5.549 16.878 1.00 90.62 138 MET A C 1
ATOM 1058 O O . MET A 1 138 ? -2.525 5.054 16.131 1.00 90.62 138 MET A O 1
ATOM 1062 N N . ALA A 1 139 ? -4.600 5.869 16.465 1.00 93.00 139 ALA A N 1
ATOM 1063 C CA . ALA A 1 139 ? -5.092 5.612 15.113 1.00 93.00 139 ALA A CA 1
ATOM 1064 C C . ALA A 1 139 ? -4.262 6.346 14.048 1.00 93.00 139 ALA A C 1
ATOM 1066 O O . ALA A 1 139 ? -3.814 5.748 13.070 1.00 93.00 139 ALA A O 1
ATOM 1067 N N . TYR A 1 140 ? -3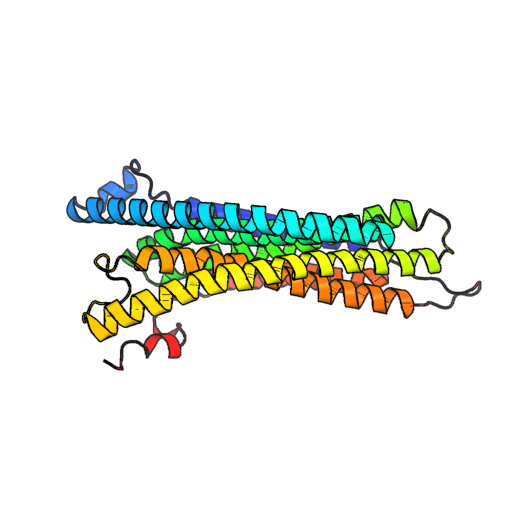.977 7.634 14.271 1.00 92.62 140 TYR A N 1
ATOM 1068 C CA . TYR A 1 140 ? -3.180 8.448 13.355 1.00 92.62 140 TYR A CA 1
ATOM 1069 C C . TYR A 1 140 ? -1.762 7.895 13.184 1.00 92.62 140 TYR A C 1
ATOM 1071 O O . TYR A 1 140 ? -1.245 7.841 12.070 1.00 92.62 140 TYR A O 1
ATOM 1079 N N . ARG A 1 141 ? -1.126 7.435 14.271 1.00 93.75 141 ARG A N 1
ATOM 1080 C CA . ARG A 1 141 ? 0.187 6.780 14.196 1.00 93.75 141 ARG A CA 1
ATOM 1081 C C . ARG A 1 141 ? 0.127 5.487 13.386 1.00 93.75 141 ARG A C 1
ATOM 1083 O O . ARG A 1 141 ? 1.029 5.280 12.580 1.00 93.75 141 ARG A O 1
ATOM 1090 N N . GLY A 1 142 ? -0.921 4.675 13.541 1.00 94.75 142 GLY A N 1
ATOM 1091 C CA . GLY A 1 142 ? -1.156 3.492 12.703 1.00 94.75 142 GLY A CA 1
ATOM 1092 C C . GLY A 1 142 ? -1.252 3.839 11.212 1.00 94.75 142 GLY A C 1
ATOM 1093 O O . GLY A 1 142 ? -0.539 3.260 10.395 1.00 94.75 142 GLY A O 1
ATOM 1094 N N . GLY A 1 143 ? -2.033 4.866 10.864 1.00 94.75 143 GLY A N 1
ATOM 1095 C CA . GLY A 1 143 ? -2.137 5.360 9.485 1.00 94.75 143 GLY A CA 1
ATOM 1096 C C . GLY A 1 143 ? -0.814 5.902 8.927 1.00 94.75 143 GLY A C 1
ATOM 1097 O O . GLY A 1 143 ? -0.453 5.615 7.785 1.00 94.75 143 GLY A O 1
ATOM 1098 N N . CYS A 1 144 ? -0.035 6.623 9.742 1.00 95.12 144 CYS A N 1
ATOM 1099 C CA . CYS A 1 144 ? 1.305 7.081 9.364 1.00 95.12 144 CYS A CA 1
ATOM 1100 C C . CYS A 1 144 ? 2.215 5.909 8.990 1.00 95.12 144 CYS A C 1
ATOM 1102 O O . CYS A 1 144 ? 2.894 5.963 7.968 1.00 95.12 144 CYS A O 1
ATOM 1104 N N . VAL A 1 145 ? 2.239 4.849 9.798 1.00 96.06 145 VAL A N 1
ATOM 1105 C CA . VAL A 1 145 ? 3.065 3.667 9.523 1.00 96.06 145 VAL A CA 1
ATOM 1106 C C . VAL A 1 145 ? 2.743 3.086 8.149 1.00 96.06 145 VAL A C 1
ATOM 1108 O O . VAL A 1 145 ? 3.661 2.907 7.350 1.00 96.06 145 VAL A O 1
ATOM 1111 N N . MET A 1 146 ? 1.459 2.849 7.862 1.00 95.06 146 MET A N 1
ATOM 1112 C CA . MET A 1 146 ? 1.013 2.326 6.570 1.00 95.06 146 MET A CA 1
ATOM 1113 C C . MET A 1 146 ? 1.457 3.241 5.422 1.00 95.06 146 MET A C 1
ATOM 1115 O O . MET A 1 146 ? 2.127 2.783 4.498 1.00 95.06 146 MET A O 1
ATOM 1119 N N . GLY A 1 147 ? 1.149 4.540 5.500 1.00 95.25 147 GLY A N 1
ATOM 1120 C CA . GLY A 1 147 ? 1.441 5.492 4.427 1.00 95.25 147 GLY A CA 1
ATOM 1121 C C . GLY A 1 147 ? 2.937 5.658 4.144 1.00 95.25 147 GLY A C 1
ATOM 1122 O O . GLY A 1 147 ? 3.356 5.589 2.988 1.00 95.25 147 GLY A O 1
ATOM 1123 N N . PHE A 1 148 ? 3.758 5.837 5.186 1.00 97.31 148 PHE A N 1
ATOM 1124 C CA . PHE A 1 148 ? 5.202 6.036 5.026 1.00 97.31 148 PHE A CA 1
ATOM 1125 C C . PHE A 1 148 ? 5.938 4.760 4.604 1.00 97.31 148 PHE A C 1
ATOM 1127 O O . PHE A 1 148 ? 6.848 4.852 3.782 1.00 97.31 148 PHE A O 1
ATOM 1134 N N . LEU A 1 149 ? 5.553 3.578 5.108 1.00 95.94 149 LEU A N 1
ATOM 1135 C CA . LEU A 1 149 ? 6.130 2.317 4.622 1.00 95.94 149 LEU A CA 1
ATOM 1136 C C . LEU A 1 149 ? 5.795 2.098 3.150 1.00 95.94 149 LEU A C 1
ATOM 1138 O O . LEU A 1 149 ? 6.700 1.804 2.371 1.00 95.94 149 LEU A O 1
ATOM 1142 N N . LEU A 1 150 ? 4.528 2.283 2.769 1.00 95.50 150 LEU A N 1
ATOM 1143 C CA . LEU A 1 150 ? 4.060 2.079 1.402 1.00 95.50 150 LEU A CA 1
ATOM 1144 C C . LEU A 1 150 ? 4.847 2.951 0.427 1.00 95.50 150 LEU A C 1
ATOM 1146 O O . LEU A 1 150 ? 5.499 2.415 -0.468 1.00 95.50 150 LEU A O 1
ATOM 1150 N N . VAL A 1 151 ? 4.861 4.274 0.616 1.00 95.94 151 VAL A N 1
ATOM 1151 C CA . VAL A 1 151 ? 5.530 5.181 -0.331 1.00 95.94 151 VAL A CA 1
ATOM 1152 C C . VAL A 1 151 ? 7.045 4.960 -0.375 1.00 95.94 151 VAL A C 1
ATOM 1154 O O . VAL A 1 151 ? 7.625 4.929 -1.461 1.00 95.94 151 VAL A O 1
ATOM 1157 N N . SER A 1 152 ? 7.697 4.746 0.773 1.00 97.19 152 SER A N 1
ATOM 1158 C CA . SER A 1 152 ? 9.152 4.585 0.820 1.00 97.19 152 SER A CA 1
ATOM 1159 C C . SER A 1 152 ? 9.621 3.264 0.219 1.00 97.19 152 SER A C 1
ATOM 1161 O O . SER A 1 152 ? 10.607 3.257 -0.514 1.00 97.19 152 SER A O 1
ATOM 1163 N N . ILE A 1 153 ? 8.942 2.149 0.510 1.00 96.06 153 ILE A N 1
ATOM 1164 C CA . ILE A 1 153 ? 9.288 0.839 -0.063 1.00 96.06 153 ILE A CA 1
ATOM 1165 C C . ILE A 1 153 ? 9.047 0.863 -1.573 1.00 96.06 153 ILE A C 1
ATOM 1167 O O . ILE A 1 153 ? 9.917 0.457 -2.343 1.00 96.06 153 ILE A O 1
ATOM 1171 N N . SER A 1 154 ? 7.912 1.414 -2.002 1.00 95.50 154 SER A N 1
ATOM 1172 C CA . SER A 1 154 ? 7.541 1.495 -3.416 1.00 95.50 154 SER A CA 1
ATOM 1173 C C . SER A 1 154 ? 8.535 2.318 -4.228 1.00 95.50 154 SER A C 1
ATOM 1175 O O . SER A 1 154 ? 8.961 1.889 -5.303 1.00 95.50 154 SER A O 1
ATOM 1177 N N . LEU A 1 155 ? 8.943 3.475 -3.699 1.00 96.94 155 LEU A N 1
ATOM 1178 C CA . LEU A 1 155 ? 9.930 4.345 -4.330 1.00 96.94 155 LEU A CA 1
ATOM 1179 C C . LEU A 1 155 ? 11.329 3.712 -4.328 1.00 96.94 155 LEU A C 1
ATOM 1181 O O . LEU A 1 155 ? 12.026 3.785 -5.341 1.00 96.94 155 LEU A O 1
ATOM 1185 N N . ALA A 1 156 ? 11.735 3.055 -3.237 1.00 97.12 156 ALA A N 1
ATOM 1186 C CA . ALA A 1 156 ? 13.032 2.386 -3.146 1.00 97.12 156 ALA A CA 1
ATOM 1187 C C . ALA A 1 156 ? 13.151 1.210 -4.128 1.00 97.12 156 ALA A C 1
ATOM 1189 O O . ALA A 1 156 ? 14.160 1.106 -4.827 1.00 97.12 156 ALA A O 1
ATOM 1190 N N . ILE A 1 157 ? 12.124 0.356 -4.225 1.00 97.50 157 ILE A N 1
ATOM 1191 C CA . ILE A 1 157 ? 12.115 -0.794 -5.142 1.00 97.50 157 ILE A CA 1
ATOM 1192 C C . ILE A 1 157 ? 12.111 -0.323 -6.598 1.00 97.50 157 ILE A C 1
ATOM 1194 O O . ILE A 1 157 ? 12.904 -0.826 -7.393 1.00 97.50 157 ILE A O 1
ATOM 1198 N N . LEU A 1 158 ? 11.295 0.679 -6.945 1.00 96.81 158 LEU A N 1
ATOM 1199 C CA . LEU A 1 158 ? 11.284 1.245 -8.296 1.00 96.81 158 LEU A CA 1
ATOM 1200 C C . LEU A 1 158 ? 12.641 1.868 -8.660 1.00 96.81 158 LEU A C 1
ATOM 1202 O O . LEU A 1 158 ? 13.158 1.644 -9.754 1.00 96.81 158 LEU A O 1
ATOM 1206 N N . SER A 1 159 ? 13.255 2.606 -7.732 1.00 95.62 159 SER A N 1
ATOM 1207 C CA . SER A 1 159 ? 14.583 3.200 -7.940 1.00 95.62 159 SER A CA 1
ATOM 1208 C C . SER A 1 159 ? 15.657 2.131 -8.142 1.00 95.62 159 SER A C 1
ATOM 1210 O O . SER A 1 159 ? 16.505 2.258 -9.025 1.00 95.62 159 SER A O 1
ATOM 1212 N N . LEU A 1 160 ? 15.608 1.052 -7.3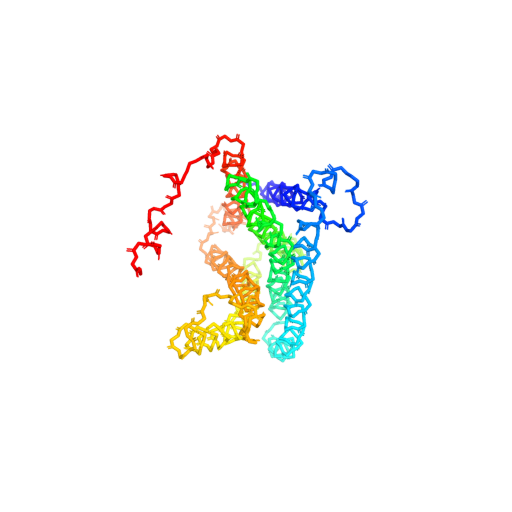54 1.00 96.19 160 LEU A N 1
ATOM 1213 C CA . LEU A 1 160 ? 16.524 -0.079 -7.480 1.00 96.19 160 LEU A CA 1
ATOM 1214 C C . LEU A 1 160 ? 16.342 -0.805 -8.819 1.00 96.19 160 LEU A C 1
ATOM 1216 O O . LEU A 1 160 ? 17.333 -1.131 -9.471 1.00 96.19 160 LEU A O 1
ATOM 1220 N N . LEU A 1 161 ? 15.095 -1.005 -9.254 1.00 95.88 161 LEU A N 1
ATOM 1221 C CA . LEU A 1 161 ? 14.775 -1.591 -10.554 1.00 95.88 161 LEU A CA 1
ATOM 1222 C C . LEU A 1 161 ? 15.396 -0.774 -11.694 1.00 95.88 161 LEU A C 1
ATOM 1224 O O . LEU A 1 161 ? 16.071 -1.341 -12.551 1.00 95.88 161 LEU A O 1
ATOM 1228 N N . ILE A 1 162 ? 15.238 0.553 -11.663 1.00 93.44 162 ILE A N 1
ATOM 1229 C CA . ILE A 1 162 ? 15.817 1.464 -12.662 1.00 93.44 162 ILE A CA 1
ATOM 1230 C C . ILE A 1 162 ? 17.348 1.380 -12.663 1.00 93.44 162 ILE A C 1
ATOM 1232 O O . ILE A 1 162 ? 17.945 1.306 -13.734 1.00 93.44 162 ILE A O 1
ATOM 1236 N N . ILE A 1 163 ? 17.999 1.341 -11.494 1.00 92.81 163 ILE A N 1
ATOM 1237 C CA . ILE A 1 163 ? 19.464 1.201 -11.402 1.00 92.81 163 ILE A CA 1
ATOM 1238 C C . ILE A 1 163 ? 19.936 -0.101 -12.053 1.00 92.81 163 ILE A C 1
ATOM 1240 O O . ILE A 1 163 ? 20.867 -0.086 -12.860 1.00 92.81 163 ILE A O 1
ATOM 1244 N N . ILE A 1 164 ? 19.299 -1.222 -11.705 1.00 93.69 164 ILE A N 1
ATOM 1245 C CA . ILE A 1 164 ? 19.664 -2.545 -12.220 1.00 93.69 164 ILE A CA 1
ATOM 1246 C C . ILE A 1 164 ? 19.461 -2.589 -13.736 1.00 93.69 164 ILE A C 1
ATOM 1248 O O . ILE A 1 164 ? 20.338 -3.047 -14.468 1.00 93.69 164 ILE A O 1
ATOM 1252 N N . TYR A 1 165 ? 18.330 -2.082 -14.222 1.00 92.81 165 TYR A N 1
ATOM 1253 C CA . TYR A 1 165 ? 18.007 -2.107 -15.645 1.00 92.81 165 TYR A CA 1
ATOM 1254 C C . TYR A 1 165 ? 18.932 -1.196 -16.444 1.00 92.81 165 TYR A C 1
ATOM 1256 O O . TYR A 1 165 ? 19.427 -1.610 -17.490 1.00 92.81 165 TYR A O 1
ATOM 1264 N N . ASN A 1 166 ? 19.265 -0.019 -15.917 1.00 89.06 166 ASN A N 1
ATOM 1265 C CA . ASN A 1 166 ? 20.228 0.876 -16.545 1.00 89.06 166 ASN A CA 1
ATOM 1266 C C . ASN A 1 166 ? 21.615 0.220 -16.663 1.00 89.06 166 ASN A C 1
ATOM 1268 O O . ASN A 1 166 ? 22.248 0.291 -17.713 1.00 89.06 166 ASN A O 1
ATOM 1272 N N . ALA A 1 167 ? 22.069 -0.482 -15.620 1.00 88.75 167 ALA A N 1
ATOM 1273 C CA . ALA A 1 167 ? 23.366 -1.156 -15.626 1.00 88.75 167 ALA A CA 1
ATOM 1274 C C . ALA A 1 167 ? 23.445 -2.326 -16.626 1.00 88.75 167 ALA A C 1
ATOM 1276 O O . ALA A 1 167 ? 24.507 -2.570 -17.201 1.00 88.75 167 ALA A O 1
ATOM 1277 N N . ILE A 1 168 ? 22.346 -3.060 -16.830 1.00 89.06 168 ILE A N 1
ATOM 1278 C CA . ILE A 1 168 ? 22.338 -4.276 -17.659 1.00 89.06 168 ILE A CA 1
ATOM 1279 C C . ILE A 1 168 ? 21.955 -3.988 -19.118 1.00 89.06 168 ILE A C 1
ATOM 1281 O O . ILE A 1 168 ? 22.543 -4.578 -20.027 1.00 89.06 168 ILE A O 1
ATOM 1285 N N . ILE A 1 169 ? 20.967 -3.116 -19.340 1.00 85.81 169 ILE A N 1
ATOM 1286 C CA . ILE A 1 169 ? 20.338 -2.893 -20.650 1.00 85.81 169 ILE A CA 1
ATOM 1287 C C . ILE A 1 169 ? 21.036 -1.771 -21.412 1.00 85.81 169 ILE A C 1
ATOM 1289 O O . ILE A 1 169 ? 21.424 -1.987 -22.553 1.00 85.81 169 ILE A O 1
ATOM 1293 N N . VAL A 1 170 ? 21.226 -0.605 -20.788 1.00 79.62 170 VAL A N 1
ATOM 1294 C CA . VAL A 1 170 ? 21.708 0.595 -21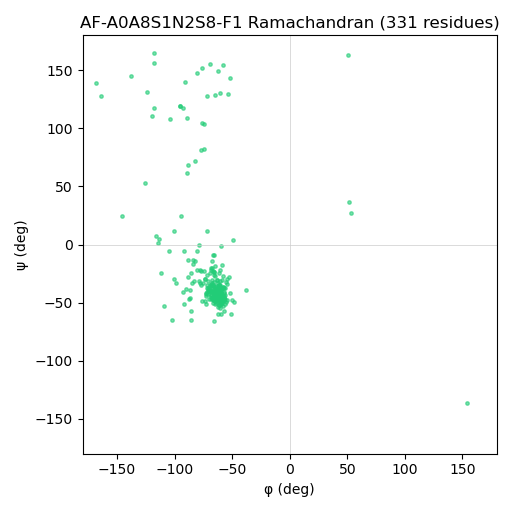.494 1.00 79.62 170 VAL A CA 1
ATOM 1295 C C . VAL A 1 170 ? 23.202 0.489 -21.837 1.00 79.62 170 VAL A C 1
ATOM 1297 O O . VAL A 1 170 ? 23.606 0.980 -22.883 1.00 79.62 170 VAL A O 1
ATOM 1300 N N . LYS A 1 171 ? 23.997 -0.245 -21.032 1.00 66.31 171 LYS A N 1
ATOM 1301 C CA . LYS A 1 171 ? 25.468 -0.417 -21.149 1.00 66.31 171 LYS A CA 1
ATOM 1302 C C . LYS A 1 171 ? 26.229 0.922 -21.280 1.00 66.31 171 LYS A C 1
ATOM 1304 O O . LYS A 1 171 ? 25.667 1.981 -21.497 1.00 66.31 171 LYS A O 1
ATOM 1309 N N . SER A 1 172 ? 27.541 0.920 -21.051 1.00 56.19 172 SER A N 1
ATOM 1310 C CA . SER A 1 172 ? 28.332 2.160 -20.902 1.00 56.19 172 SER A CA 1
ATOM 1311 C C . SER A 1 172 ? 28.567 2.975 -22.188 1.00 56.19 172 SER A C 1
ATOM 1313 O O . SER A 1 172 ? 29.407 3.868 -22.163 1.00 56.19 172 SER A O 1
ATOM 1315 N N . ASP A 1 173 ? 27.875 2.686 -23.294 1.00 56.94 173 ASP A N 1
ATOM 1316 C CA . ASP A 1 173 ? 27.960 3.506 -24.507 1.00 56.94 173 ASP A CA 1
ATOM 1317 C C . ASP A 1 173 ? 26.895 4.611 -24.442 1.00 56.94 173 ASP A C 1
ATOM 1319 O O . ASP A 1 173 ? 25.698 4.359 -24.572 1.00 56.94 173 ASP A O 1
ATOM 1323 N N . GLU A 1 174 ? 27.341 5.853 -24.240 1.00 54.66 174 GLU A N 1
ATOM 1324 C CA . GLU A 1 174 ? 26.521 7.047 -23.953 1.00 54.66 174 GLU A CA 1
ATOM 1325 C C . GLU A 1 174 ? 25.486 7.422 -25.040 1.00 54.66 174 GLU A C 1
ATOM 1327 O O . GLU A 1 174 ? 24.715 8.361 -24.853 1.00 54.66 174 GLU A O 1
ATOM 1332 N N . ASN A 1 175 ? 25.416 6.688 -26.156 1.00 55.31 175 ASN A N 1
ATOM 1333 C CA . ASN A 1 175 ? 24.604 7.034 -27.327 1.00 55.31 175 ASN A CA 1
ATOM 1334 C C . ASN A 1 175 ? 23.425 6.089 -27.625 1.00 55.31 175 ASN A C 1
ATOM 1336 O O . ASN A 1 175 ? 22.745 6.292 -28.633 1.00 55.31 175 ASN A O 1
ATOM 1340 N N . ASN A 1 176 ? 23.128 5.086 -26.788 1.00 70.94 176 ASN A N 1
ATOM 1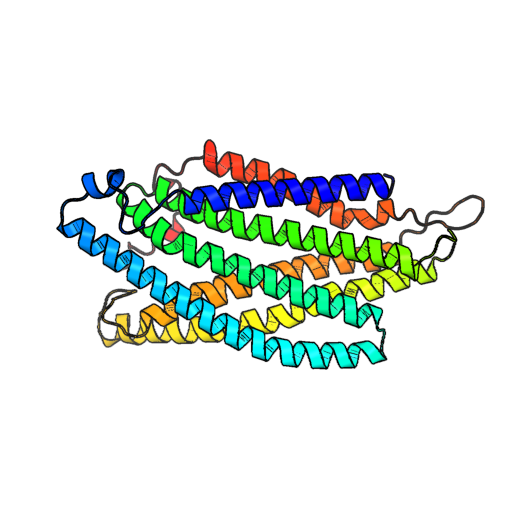341 C CA . ASN A 1 176 ? 22.050 4.130 -27.087 1.00 70.94 176 ASN A CA 1
ATOM 1342 C C . ASN A 1 176 ? 20.669 4.583 -26.572 1.00 70.94 176 ASN A C 1
ATOM 1344 O O . ASN A 1 176 ? 20.073 4.009 -25.662 1.00 70.94 176 ASN A O 1
ATOM 1348 N N . TYR A 1 177 ? 20.142 5.642 -27.195 1.00 76.12 177 TYR A N 1
ATOM 1349 C CA . TYR A 1 177 ? 18.808 6.197 -26.926 1.00 76.12 177 TYR A CA 1
ATOM 1350 C C . TYR A 1 177 ? 17.687 5.146 -26.987 1.00 76.12 177 TYR A C 1
ATOM 1352 O O . TYR A 1 177 ? 16.791 5.144 -26.142 1.00 76.12 177 TYR A O 1
ATOM 1360 N N . GLU A 1 178 ? 17.739 4.247 -27.972 1.00 81.88 178 GLU A N 1
ATOM 1361 C CA . GLU A 1 178 ? 16.714 3.213 -28.154 1.00 81.88 178 GLU A CA 1
ATOM 1362 C C . GLU A 1 178 ? 16.654 2.250 -26.962 1.00 81.88 178 GLU A C 1
ATOM 1364 O O . GLU A 1 178 ? 15.561 1.889 -26.521 1.00 81.88 178 GLU A O 1
ATOM 1369 N N . ASP A 1 179 ? 17.806 1.900 -26.382 1.00 85.62 179 ASP A N 1
ATOM 1370 C CA . ASP A 1 179 ? 17.870 1.031 -25.206 1.00 85.62 179 ASP A CA 1
ATOM 1371 C C . ASP A 1 179 ? 17.313 1.722 -23.957 1.00 85.62 179 ASP A C 1
ATOM 1373 O O . ASP A 1 179 ? 16.661 1.072 -23.140 1.00 85.62 179 ASP A O 1
ATOM 1377 N N . LEU A 1 180 ? 17.504 3.040 -23.823 1.00 84.81 180 LEU A N 1
ATOM 1378 C CA . LEU A 1 180 ? 16.956 3.817 -22.709 1.00 84.81 180 LEU A CA 1
ATOM 1379 C C . LEU A 1 180 ? 15.424 3.894 -22.761 1.00 84.81 180 LEU A C 1
ATOM 1381 O O . LEU A 1 180 ? 14.767 3.673 -21.746 1.00 84.81 180 LEU A O 1
ATOM 1385 N N . VAL A 1 181 ? 14.843 4.178 -23.931 1.00 87.75 181 VAL A N 1
ATOM 1386 C CA . VAL A 1 181 ? 13.378 4.180 -24.107 1.00 87.75 181 VAL A CA 1
ATOM 1387 C C . VAL A 1 181 ? 12.816 2.795 -23.798 1.00 87.75 181 VAL A C 1
ATOM 1389 O O . VAL A 1 181 ? 11.909 2.645 -22.978 1.00 87.75 181 VAL A O 1
ATOM 1392 N N . ARG A 1 182 ? 13.434 1.761 -24.374 1.00 90.31 182 ARG A N 1
ATOM 1393 C CA . ARG A 1 182 ? 13.036 0.367 -24.178 1.00 90.31 182 ARG A CA 1
ATOM 1394 C C . ARG A 1 182 ? 13.136 -0.076 -22.718 1.00 90.31 182 ARG A C 1
ATOM 1396 O O . ARG A 1 182 ? 12.308 -0.852 -22.248 1.00 90.31 182 ARG A O 1
ATOM 1403 N N . MET A 1 183 ? 14.127 0.426 -21.984 1.00 92.56 183 MET A N 1
ATOM 1404 C CA . MET A 1 183 ? 14.267 0.193 -20.551 1.00 92.56 183 MET A CA 1
ATOM 1405 C C . MET A 1 183 ? 13.041 0.694 -19.780 1.00 92.56 183 MET A C 1
ATOM 1407 O O . MET A 1 183 ? 12.499 -0.046 -18.959 1.00 92.56 183 MET A O 1
ATOM 1411 N N . PHE A 1 184 ? 12.590 1.925 -20.036 1.00 92.88 184 PHE A N 1
ATOM 1412 C CA . PHE A 1 184 ? 11.427 2.485 -19.343 1.00 92.88 184 PHE A CA 1
ATOM 1413 C C . PHE A 1 184 ? 10.111 1.824 -19.764 1.00 92.88 184 PHE A C 1
ATOM 1415 O O . PHE A 1 184 ? 9.246 1.640 -18.908 1.00 92.88 184 PHE A O 1
ATOM 1422 N N . ASP A 1 185 ? 9.992 1.359 -21.011 1.00 92.62 185 ASP A N 1
ATOM 1423 C CA . ASP A 1 185 ? 8.873 0.505 -21.435 1.00 92.62 185 ASP A CA 1
ATOM 1424 C C . ASP A 1 185 ? 8.817 -0.800 -20.624 1.00 92.62 185 ASP A C 1
ATOM 1426 O O . ASP A 1 185 ? 7.744 -1.258 -20.231 1.00 92.62 185 ASP A O 1
ATOM 1430 N N . TYR A 1 186 ? 9.969 -1.399 -20.307 1.00 95.19 186 TYR A N 1
ATOM 1431 C CA . TYR A 1 186 ? 10.010 -2.567 -19.425 1.00 95.19 186 TYR A CA 1
ATOM 1432 C C . TYR A 1 186 ? 9.669 -2.217 -17.978 1.00 95.19 186 TYR A C 1
ATOM 1434 O O . TYR A 1 186 ? 8.939 -2.969 -17.334 1.00 95.19 186 TYR A O 1
ATOM 1442 N N . VAL A 1 187 ? 10.154 -1.078 -17.472 1.00 95.81 187 VAL A N 1
ATOM 1443 C CA . VAL A 1 187 ? 9.810 -0.578 -16.130 1.00 95.81 187 VAL A CA 1
ATOM 1444 C C . VAL A 1 187 ? 8.309 -0.320 -16.008 1.00 95.81 187 VAL A C 1
ATOM 1446 O O . VAL A 1 187 ? 7.759 -0.557 -14.940 1.00 95.81 187 VAL A O 1
ATOM 1449 N N . ALA A 1 188 ? 7.608 0.056 -17.081 1.00 96.00 188 ALA A N 1
ATOM 1450 C CA . ALA A 1 188 ? 6.156 0.246 -17.052 1.00 96.00 188 ALA A CA 1
ATOM 1451 C C . ALA A 1 188 ? 5.379 -1.010 -16.621 1.00 96.00 188 ALA A C 1
ATOM 1453 O O . ALA A 1 188 ? 4.318 -0.901 -16.001 1.00 96.00 188 ALA A O 1
ATOM 1454 N N . ALA A 1 189 ? 5.934 -2.205 -16.852 1.00 97.12 189 ALA A N 1
ATOM 1455 C CA . ALA A 1 189 ? 5.340 -3.447 -16.373 1.00 97.12 189 ALA A CA 1
ATOM 1456 C C . ALA A 1 189 ? 5.323 -3.556 -14.832 1.00 97.12 189 ALA A C 1
ATOM 1458 O O . ALA A 1 189 ? 4.518 -4.312 -14.295 1.00 97.12 189 ALA A O 1
ATOM 1459 N N . TYR A 1 190 ? 6.137 -2.773 -14.112 1.00 97.75 190 TYR A N 1
ATOM 1460 C CA . TYR A 1 190 ? 6.071 -2.644 -12.652 1.00 97.75 190 TYR A CA 1
ATOM 1461 C C . TYR A 1 190 ? 4.717 -2.099 -12.184 1.00 97.75 190 TYR A C 1
ATOM 1463 O O . TYR A 1 190 ? 4.094 -2.680 -11.297 1.00 97.75 190 TYR A O 1
ATOM 1471 N N . GLY A 1 191 ? 4.224 -1.034 -12.827 1.00 96.69 191 GLY A N 1
ATOM 1472 C CA . GLY A 1 191 ? 2.881 -0.506 -12.567 1.00 96.69 191 GLY A CA 1
ATOM 1473 C C . GLY A 1 191 ? 1.797 -1.530 -12.898 1.00 96.69 191 GLY A C 1
ATOM 1474 O O . GLY A 1 191 ? 0.930 -1.795 -12.069 1.00 96.69 191 GLY A O 1
ATOM 1475 N N . LEU A 1 192 ? 1.924 -2.200 -14.052 1.00 97.00 192 LEU A N 1
ATOM 1476 C CA . LEU A 1 192 ? 0.994 -3.254 -14.472 1.00 97.00 192 LEU A CA 1
ATOM 1477 C C . LEU A 1 192 ? 0.877 -4.374 -13.428 1.00 97.00 192 LEU A C 1
ATOM 1479 O O . LEU A 1 192 ? -0.232 -4.780 -13.088 1.00 97.00 192 LEU A O 1
ATOM 1483 N N . GLY A 1 193 ? 2.000 -4.875 -12.907 1.00 97.06 193 GLY A N 1
ATOM 1484 C CA . GLY A 1 193 ? 1.999 -5.906 -11.867 1.00 97.06 193 GLY A CA 1
ATOM 1485 C C . GLY A 1 193 ? 1.331 -5.435 -10.583 1.00 97.06 193 GLY A C 1
ATOM 1486 O O . GLY A 1 193 ? 0.512 -6.154 -10.007 1.00 97.06 193 GLY A O 1
ATOM 1487 N N . GLY A 1 194 ? 1.630 -4.199 -10.179 1.00 96.12 194 GLY A N 1
ATOM 1488 C CA . GLY A 1 194 ? 1.060 -3.591 -8.987 1.00 96.12 194 GLY A CA 1
ATOM 1489 C C . GLY A 1 194 ? -0.456 -3.488 -9.017 1.00 96.12 194 GLY A C 1
ATOM 1490 O O . GLY A 1 194 ? -1.121 -3.970 -8.097 1.00 96.12 194 GLY A O 1
ATOM 1491 N N . SER A 1 195 ? -0.993 -2.927 -10.097 1.00 95.88 195 SER A N 1
ATOM 1492 C CA . SER A 1 195 ? -2.434 -2.752 -10.274 1.00 95.88 195 SER A CA 1
ATOM 1493 C C . SER A 1 195 ? -3.162 -4.052 -10.581 1.00 95.88 195 SER A C 1
ATOM 1495 O O . SER A 1 195 ? -4.310 -4.214 -10.178 1.00 95.88 195 SER A O 1
ATOM 1497 N N . THR A 1 196 ? -2.501 -5.014 -11.238 1.00 96.56 196 THR A N 1
ATOM 1498 C CA . THR A 1 196 ? -3.078 -6.352 -11.440 1.00 96.56 196 THR A CA 1
ATOM 1499 C C . THR A 1 196 ? -3.351 -7.019 -10.098 1.00 96.56 196 THR A C 1
ATOM 1501 O O . THR A 1 196 ? -4.446 -7.528 -9.891 1.00 96.56 196 THR A O 1
ATOM 1504 N N . PHE A 1 197 ? -2.391 -6.988 -9.168 1.00 96.00 197 PHE A N 1
ATOM 1505 C CA . PHE A 1 197 ? -2.635 -7.496 -7.820 1.00 96.00 197 PHE A CA 1
ATOM 1506 C C . PHE A 1 197 ? -3.674 -6.648 -7.071 1.00 96.00 197 PHE A C 1
ATOM 1508 O O . PHE A 1 197 ? -4.594 -7.199 -6.471 1.00 96.00 197 PHE A O 1
ATOM 1515 N N . ALA A 1 198 ? -3.566 -5.316 -7.145 1.00 95.56 198 ALA A N 1
ATOM 1516 C CA . ALA A 1 198 ? -4.486 -4.410 -6.462 1.00 95.56 198 ALA A CA 1
ATOM 1517 C C . ALA A 1 198 ? -5.948 -4.628 -6.867 1.00 95.56 198 ALA A C 1
ATOM 1519 O O . ALA A 1 198 ? -6.826 -4.567 -6.011 1.00 95.56 198 ALA A O 1
ATOM 1520 N N . LEU A 1 199 ? -6.209 -4.940 -8.142 1.00 95.69 199 LEU A N 1
ATOM 1521 C CA . LEU A 1 199 ? -7.537 -5.297 -8.633 1.00 95.69 199 LEU A CA 1
ATOM 1522 C C . LEU A 1 199 ? -8.125 -6.467 -7.839 1.00 95.69 199 LEU A C 1
ATOM 1524 O O . LEU A 1 199 ? -9.259 -6.375 -7.375 1.00 95.69 199 LEU A O 1
ATOM 1528 N N . PHE A 1 200 ? -7.363 -7.549 -7.666 1.00 94.62 200 PHE A N 1
ATOM 1529 C CA . PHE A 1 200 ? -7.839 -8.698 -6.902 1.00 94.62 200 PHE A CA 1
ATOM 1530 C C . PHE A 1 200 ? -7.984 -8.370 -5.421 1.00 94.62 200 PHE A C 1
ATOM 1532 O O . PHE A 1 200 ? -9.043 -8.654 -4.882 1.00 94.62 200 PHE A O 1
ATOM 1539 N N . GLY A 1 201 ? -7.009 -7.702 -4.797 1.00 93.19 201 GLY A N 1
ATOM 1540 C CA . GLY A 1 201 ? -7.093 -7.344 -3.375 1.00 93.19 201 GLY A CA 1
ATOM 1541 C C . GLY A 1 201 ? -8.280 -6.428 -3.046 1.00 93.19 201 GLY A C 1
ATOM 1542 O O . GLY A 1 201 ? -8.963 -6.607 -2.042 1.00 93.19 201 GLY A O 1
ATOM 1543 N N . ARG A 1 202 ? -8.595 -5.459 -3.919 1.00 94.25 202 ARG A N 1
ATOM 1544 C CA . ARG A 1 202 ? -9.773 -4.587 -3.752 1.00 94.25 202 ARG A CA 1
ATOM 1545 C C . ARG A 1 202 ? -11.085 -5.319 -3.981 1.00 94.25 202 ARG A C 1
ATOM 1547 O O . ARG A 1 202 ? -12.054 -5.037 -3.284 1.00 94.25 202 ARG A O 1
ATOM 1554 N N . VAL A 1 203 ? -11.148 -6.210 -4.968 1.00 96.12 203 VAL A N 1
ATOM 1555 C CA . VAL A 1 203 ? -12.379 -6.947 -5.278 1.00 96.12 203 VAL A CA 1
ATOM 1556 C C . VAL A 1 203 ? -12.620 -8.054 -4.253 1.00 96.12 203 VAL A C 1
ATOM 1558 O O . VAL A 1 203 ? -13.720 -8.142 -3.722 1.00 96.12 203 VAL A O 1
ATOM 1561 N N . GLY A 1 204 ? -11.613 -8.869 -3.948 1.00 95.12 204 GLY A N 1
ATOM 1562 C CA . GLY A 1 204 ? -11.684 -9.959 -2.978 1.00 95.12 204 GLY A CA 1
ATOM 1563 C C . GLY A 1 204 ? -11.971 -9.439 -1.575 1.00 95.12 204 GLY A C 1
ATOM 1564 O O . GLY A 1 204 ? -13.029 -9.739 -1.015 1.00 95.12 204 GLY A O 1
ATOM 1565 N N . GLY A 1 205 ? -11.092 -8.583 -1.049 1.00 94.44 205 GLY A N 1
ATOM 1566 C CA . GLY A 1 205 ? -11.294 -7.914 0.237 1.00 94.44 205 GLY A CA 1
ATOM 1567 C C . GLY A 1 205 ? -12.594 -7.102 0.295 1.00 94.44 205 GLY A C 1
ATOM 1568 O O . GLY A 1 205 ? -13.317 -7.183 1.284 1.00 94.44 205 GLY A O 1
ATOM 1569 N N . GLY A 1 206 ? -12.944 -6.391 -0.785 1.00 94.75 206 GLY A N 1
ATOM 1570 C CA . GLY A 1 206 ? -14.172 -5.595 -0.898 1.00 94.75 206 GLY A CA 1
ATOM 1571 C C . GLY A 1 206 ? -15.462 -6.422 -0.852 1.00 94.75 206 GLY A C 1
ATOM 1572 O O . GLY A 1 206 ? -16.428 -6.035 -0.193 1.00 94.75 206 GLY A O 1
ATOM 1573 N N . ILE A 1 207 ? -15.486 -7.579 -1.519 1.00 97.44 207 ILE A N 1
ATOM 1574 C CA . ILE A 1 207 ? -16.611 -8.521 -1.441 1.00 97.44 207 ILE A CA 1
ATOM 1575 C C . ILE A 1 207 ? -16.726 -9.076 -0.021 1.00 97.44 207 ILE A C 1
ATOM 1577 O O . ILE A 1 207 ? -17.837 -9.147 0.501 1.00 97.44 207 ILE A O 1
ATOM 1581 N N . TYR A 1 208 ? -15.604 -9.438 0.608 1.00 97.31 208 TYR A N 1
ATOM 1582 C CA . TYR A 1 208 ? -15.598 -9.973 1.968 1.00 97.31 208 TYR A CA 1
ATOM 1583 C C . TYR A 1 208 ? -16.168 -8.964 2.977 1.00 97.31 208 TYR A C 1
ATOM 1585 O O . TYR A 1 208 ? -17.141 -9.287 3.659 1.00 97.31 208 TYR A O 1
ATOM 1593 N N . THR A 1 209 ? -15.630 -7.735 3.021 1.00 95.44 209 THR A N 1
ATOM 1594 C CA . THR A 1 209 ? -16.116 -6.689 3.944 1.00 95.44 209 THR A CA 1
ATOM 1595 C C . THR A 1 209 ? -17.581 -6.366 3.695 1.00 95.44 209 THR A C 1
ATOM 1597 O O . THR A 1 209 ? -18.388 -6.474 4.609 1.00 95.44 209 THR A O 1
ATOM 1600 N N . LYS A 1 210 ? -17.986 -6.080 2.449 1.00 96.19 210 LYS A N 1
ATOM 1601 C CA . LYS A 1 210 ? -19.360 -5.625 2.194 1.00 96.19 210 LYS A CA 1
ATOM 1602 C C . LYS A 1 210 ? -20.411 -6.712 2.341 1.00 96.19 210 LYS A C 1
ATOM 1604 O O . LYS A 1 210 ? -21.550 -6.394 2.670 1.00 96.19 210 LYS A O 1
ATOM 1609 N N . ALA A 1 211 ? -20.058 -7.981 2.148 1.00 96.50 211 ALA A N 1
ATOM 1610 C CA . ALA A 1 211 ? -20.962 -9.075 2.480 1.00 96.50 211 ALA A CA 1
ATOM 1611 C C . ALA A 1 211 ? -21.182 -9.195 3.998 1.00 96.50 211 ALA A C 1
ATOM 1613 O O . ALA A 1 211 ? -22.310 -9.452 4.424 1.00 96.50 211 ALA A O 1
ATOM 1614 N N . ALA A 1 212 ? -20.127 -9.007 4.797 1.00 95.81 212 ALA A N 1
ATOM 1615 C CA . ALA A 1 212 ? -20.199 -9.077 6.251 1.00 95.81 212 ALA A CA 1
ATOM 1616 C C . ALA A 1 212 ? -20.921 -7.861 6.854 1.00 95.81 212 ALA A C 1
ATOM 1618 O O . ALA A 1 212 ? -21.899 -8.064 7.566 1.00 95.81 212 ALA A O 1
ATOM 1619 N N . ASP A 1 213 ? -20.513 -6.647 6.479 1.00 94.25 213 ASP A N 1
ATOM 1620 C CA . ASP A 1 213 ? -21.083 -5.344 6.864 1.00 94.25 213 ASP A CA 1
ATOM 1621 C C . ASP A 1 213 ? -22.608 -5.322 6.639 1.00 94.25 213 ASP A C 1
ATOM 1623 O O . ASP A 1 213 ? -23.410 -5.286 7.576 1.00 94.25 213 ASP A O 1
ATOM 1627 N N . VAL A 1 214 ? -23.049 -5.538 5.392 1.00 95.56 214 VAL A N 1
ATOM 1628 C CA . VAL A 1 214 ? -24.482 -5.526 5.044 1.00 95.56 214 VAL A CA 1
ATOM 1629 C C . VAL A 1 214 ? -25.263 -6.620 5.783 1.00 95.56 214 VAL A C 1
ATOM 1631 O O . VAL A 1 214 ? -26.405 -6.399 6.195 1.00 95.56 214 VAL A O 1
ATOM 1634 N N . GLY A 1 215 ? -24.679 -7.808 5.956 1.00 94.69 215 GLY A N 1
ATOM 1635 C CA . GLY A 1 215 ? -25.316 -8.908 6.680 1.00 94.69 215 GLY A CA 1
ATOM 1636 C C . GLY A 1 215 ? -25.458 -8.627 8.178 1.00 94.69 215 GLY A C 1
ATOM 1637 O O . GLY A 1 215 ? -26.521 -8.881 8.757 1.00 94.69 215 GLY A O 1
ATOM 1638 N N . ALA A 1 216 ? -24.405 -8.085 8.793 1.00 93.69 216 ALA A N 1
ATOM 1639 C CA . ALA A 1 216 ? -24.367 -7.722 10.200 1.00 93.69 216 ALA A CA 1
ATOM 1640 C C . ALA A 1 216 ? -25.386 -6.620 10.497 1.00 93.69 216 ALA A C 1
ATOM 1642 O O . ALA A 1 216 ? -26.207 -6.769 11.408 1.00 93.69 216 ALA A O 1
ATOM 1643 N N . ASP A 1 217 ? -25.402 -5.574 9.681 1.00 92.94 217 ASP A N 1
ATOM 1644 C CA . ASP A 1 217 ? -26.238 -4.404 9.886 1.00 92.94 217 ASP A CA 1
ATOM 1645 C C . ASP A 1 217 ? -27.720 -4.668 9.661 1.00 92.94 217 ASP A C 1
ATOM 1647 O O . ASP A 1 217 ? -28.549 -4.296 10.496 1.00 92.94 217 ASP A O 1
ATOM 1651 N N . LEU A 1 218 ? -28.086 -5.341 8.569 1.00 93.75 218 LEU A N 1
ATOM 1652 C CA . LEU A 1 218 ? -29.496 -5.582 8.266 1.00 93.75 218 LEU A CA 1
ATOM 1653 C C . LEU A 1 218 ? -30.143 -6.483 9.321 1.00 93.75 218 LEU A C 1
ATOM 1655 O O . LEU A 1 218 ? -31.174 -6.132 9.899 1.00 93.75 218 LEU A O 1
ATOM 1659 N N . VAL A 1 219 ? -29.528 -7.625 9.629 1.00 95.06 219 VAL A N 1
ATOM 1660 C CA . VAL A 1 219 ? -30.108 -8.560 10.602 1.00 95.06 219 VAL A CA 1
ATOM 1661 C C . VAL A 1 219 ? -29.984 -8.008 12.023 1.00 95.06 219 VAL A C 1
ATOM 1663 O O . VAL A 1 219 ? -30.932 -8.089 12.806 1.00 95.06 219 VAL A O 1
ATOM 1666 N N . GLY A 1 220 ? -28.836 -7.421 12.365 1.00 92.88 220 GLY A N 1
ATOM 1667 C CA . GLY A 1 220 ? -28.573 -6.860 13.685 1.00 92.88 220 GLY A CA 1
ATOM 1668 C C . GLY A 1 220 ? -29.469 -5.664 13.986 1.00 92.88 220 GLY A C 1
ATOM 1669 O O . GLY A 1 220 ? -30.322 -5.750 14.874 1.00 92.88 220 GLY A O 1
ATOM 1670 N N . LYS A 1 221 ? -29.302 -4.571 13.235 1.00 90.50 221 LYS A N 1
ATOM 1671 C CA . LYS A 1 221 ? -29.955 -3.283 13.504 1.00 90.50 221 LYS A CA 1
ATOM 1672 C C . LYS A 1 221 ? -31.441 -3.318 13.148 1.00 90.50 221 LYS A C 1
ATOM 1674 O O . LYS A 1 221 ? -32.267 -2.921 13.965 1.00 90.50 221 LYS A O 1
ATOM 1679 N N . VAL A 1 222 ? -31.797 -3.815 11.958 1.00 93.75 222 VAL A N 1
ATOM 1680 C CA . VAL A 1 222 ? -33.164 -3.670 11.415 1.00 93.75 222 VAL A CA 1
ATOM 1681 C C . VAL A 1 222 ? -34.103 -4.783 11.882 1.00 93.75 222 VAL A C 1
ATOM 1683 O O . VAL A 1 222 ? -35.229 -4.506 12.292 1.00 93.75 222 VAL A O 1
ATOM 1686 N N . GLU A 1 223 ? -33.673 -6.046 11.842 1.00 94.56 223 GLU A N 1
ATOM 1687 C CA . GLU A 1 223 ? -34.562 -7.170 12.178 1.00 94.56 223 GLU A CA 1
ATOM 1688 C C . GLU A 1 223 ? -34.593 -7.497 13.674 1.00 94.56 223 GLU A C 1
ATOM 1690 O O . GLU A 1 223 ? -35.642 -7.855 14.221 1.00 94.56 223 GLU A O 1
ATOM 1695 N N . LYS A 1 224 ? -33.436 -7.432 14.343 1.00 93.75 224 LYS A N 1
ATOM 1696 C CA . LYS A 1 224 ? -33.281 -7.852 15.743 1.00 93.75 224 LYS A CA 1
ATOM 1697 C C . LYS A 1 224 ? -33.169 -6.699 16.732 1.00 93.75 224 LYS A C 1
ATOM 1699 O O . LYS A 1 224 ? -33.204 -6.969 17.932 1.00 93.75 224 LYS A O 1
ATOM 1704 N N . ASN A 1 225 ? -33.107 -5.451 16.261 1.00 93.62 225 ASN A N 1
ATOM 1705 C CA . ASN A 1 225 ? -32.918 -4.256 17.093 1.00 93.62 225 ASN A CA 1
ATOM 1706 C C . ASN A 1 225 ? -31.709 -4.388 18.041 1.00 93.62 225 ASN A C 1
ATOM 1708 O O . ASN A 1 225 ? -31.752 -3.969 19.199 1.00 93.62 225 ASN A O 1
ATOM 1712 N N . LEU A 1 226 ? -30.646 -5.040 17.570 1.00 93.19 226 LEU A N 1
ATOM 1713 C CA . LEU A 1 226 ? -29.359 -5.072 18.247 1.00 93.19 226 LEU A CA 1
ATOM 1714 C C . LEU A 1 226 ? -28.594 -3.776 17.934 1.00 93.19 226 LEU A C 1
ATOM 1716 O O . LEU A 1 226 ? -28.726 -3.248 16.829 1.00 93.19 226 LEU A O 1
ATOM 1720 N N . PRO A 1 227 ? -27.772 -3.274 18.872 1.00 93.25 227 PRO A N 1
ATOM 1721 C CA . PRO A 1 227 ? -26.796 -2.236 18.561 1.00 93.25 227 PRO A CA 1
ATOM 1722 C C . PRO A 1 227 ? -25.832 -2.679 17.451 1.00 93.25 227 PRO A C 1
ATOM 1724 O O . PRO A 1 227 ? -25.576 -3.876 17.287 1.00 93.25 227 PRO A O 1
ATOM 1727 N N . GLU A 1 228 ? -25.270 -1.703 16.742 1.00 90.69 228 GLU A N 1
ATOM 1728 C CA . GLU A 1 228 ? -24.106 -1.892 15.868 1.00 90.69 228 GLU A CA 1
ATOM 1729 C C . GLU A 1 228 ? -22.966 -2.592 16.614 1.00 90.69 228 GLU A C 1
ATOM 1731 O O . GLU A 1 228 ? -22.809 -2.386 17.821 1.00 90.69 228 GLU A O 1
ATOM 1736 N N . ASP A 1 229 ? -22.232 -3.464 15.919 1.00 92.75 229 ASP A N 1
ATOM 1737 C CA . ASP A 1 229 ? -21.140 -4.263 16.491 1.00 92.75 229 ASP A CA 1
ATOM 1738 C C . ASP A 1 229 ? -21.520 -5.074 17.743 1.00 92.75 229 ASP A C 1
ATOM 1740 O O . ASP A 1 229 ? -20.687 -5.396 18.594 1.00 92.75 229 ASP A O 1
ATOM 1744 N N . SER A 1 230 ? -22.800 -5.445 17.889 1.00 93.56 230 SER A N 1
ATOM 1745 C CA . SER A 1 230 ? -23.224 -6.244 19.037 1.00 93.56 230 SER A CA 1
ATOM 1746 C C . SER A 1 230 ? -22.487 -7.593 19.071 1.00 93.56 230 SER A C 1
ATOM 1748 O O . SER A 1 230 ? -22.576 -8.353 18.106 1.00 93.56 230 SER A O 1
ATOM 1750 N N . PRO A 1 231 ? -21.896 -8.003 20.212 1.00 92.06 231 PRO A N 1
ATOM 1751 C CA . PRO A 1 231 ? -21.238 -9.309 20.337 1.00 92.06 231 PRO A CA 1
ATOM 1752 C C . PRO A 1 231 ? -22.214 -10.494 20.220 1.00 92.06 231 PRO A C 1
ATOM 1754 O O . PRO A 1 231 ? -21.805 -11.647 20.158 1.00 92.06 231 PRO A O 1
ATOM 1757 N N . LYS A 1 232 ? -23.529 -10.230 20.209 1.00 93.69 232 LYS A N 1
ATOM 1758 C CA . LYS A 1 232 ? -24.575 -11.238 19.974 1.00 93.69 232 LYS A CA 1
ATOM 1759 C C . LYS A 1 232 ? -24.798 -11.529 18.490 1.00 93.69 232 LYS A C 1
ATOM 1761 O O . LYS A 1 232 ? -25.496 -12.489 18.169 1.00 93.69 232 LYS A O 1
ATOM 1766 N N . ASN A 1 233 ? -24.281 -10.680 17.607 1.00 95.00 233 ASN A N 1
ATOM 1767 C CA . ASN A 1 233 ? -24.396 -10.846 16.172 1.00 95.00 233 ASN A CA 1
ATOM 1768 C C . ASN A 1 233 ? -23.163 -11.610 15.658 1.00 95.00 233 ASN A C 1
ATOM 1770 O O . ASN A 1 233 ? -22.053 -11.104 15.781 1.00 95.00 233 ASN A O 1
ATOM 1774 N N . PRO A 1 234 ? -23.323 -12.814 15.083 1.00 94.75 234 PRO A N 1
ATOM 1775 C CA . PRO A 1 234 ? -22.189 -13.635 14.661 1.00 94.75 234 PRO A CA 1
ATOM 1776 C C . PRO A 1 234 ? -21.399 -13.050 13.478 1.00 94.75 234 PRO A C 1
ATOM 1778 O O . PRO A 1 234 ? -20.304 -13.528 13.197 1.00 94.75 234 PRO A O 1
ATOM 1781 N N . ALA A 1 235 ? -21.940 -12.053 12.771 1.00 96.12 235 ALA A N 1
ATOM 1782 C CA . ALA A 1 235 ? -21.293 -11.456 11.605 1.00 96.12 235 ALA A CA 1
ATOM 1783 C C . ALA A 1 235 ? -20.262 -10.363 11.953 1.00 96.12 235 ALA A C 1
ATOM 1785 O O . ALA A 1 235 ? -19.463 -10.004 11.096 1.00 96.12 235 ALA A O 1
ATOM 1786 N N . THR A 1 236 ? -20.224 -9.866 13.194 1.00 95.19 236 THR A N 1
ATOM 1787 C CA . THR A 1 236 ? -19.412 -8.687 13.565 1.00 95.19 236 THR A CA 1
ATOM 1788 C C . THR A 1 236 ? -17.908 -8.931 13.508 1.00 95.19 236 THR A C 1
ATOM 1790 O O . THR A 1 236 ? -17.158 -8.043 13.114 1.00 95.19 236 THR A O 1
ATOM 1793 N N . ILE A 1 237 ? -17.442 -10.145 13.824 1.00 96.38 237 ILE A N 1
ATOM 1794 C CA . ILE A 1 237 ? -16.024 -10.495 13.641 1.00 96.38 237 ILE A CA 1
ATOM 1795 C C . ILE A 1 237 ? -15.654 -10.473 12.157 1.00 96.38 237 ILE A C 1
ATOM 1797 O O . ILE A 1 237 ? -14.604 -9.948 11.807 1.00 96.38 237 ILE A O 1
ATOM 1801 N N . ALA A 1 238 ? -16.511 -11.006 11.280 1.00 96.94 238 ALA A N 1
ATOM 1802 C CA . ALA A 1 238 ? -16.254 -10.990 9.841 1.00 96.94 238 ALA A CA 1
ATOM 1803 C C . ALA A 1 238 ? -16.261 -9.560 9.281 1.00 96.94 238 ALA A C 1
ATOM 1805 O O . ALA A 1 238 ? -15.453 -9.251 8.414 1.00 96.94 238 ALA A O 1
ATOM 1806 N N . ASP A 1 239 ? -17.119 -8.690 9.807 1.00 96.94 239 ASP A N 1
ATOM 1807 C CA . ASP A 1 239 ? -17.168 -7.275 9.436 1.00 96.94 239 ASP A CA 1
ATOM 1808 C C . ASP A 1 239 ? -15.850 -6.560 9.780 1.00 96.94 239 ASP A C 1
ATOM 1810 O O . ASP A 1 239 ? -15.131 -6.082 8.903 1.00 96.94 239 ASP A O 1
ATOM 1814 N N . ASN A 1 240 ? -15.419 -6.678 11.040 1.00 96.69 240 ASN A N 1
ATOM 1815 C CA . ASN A 1 240 ? -14.173 -6.081 11.526 1.00 96.69 240 ASN A CA 1
ATOM 1816 C C . ASN A 1 240 ? -12.916 -6.702 10.880 1.00 96.69 240 ASN A C 1
ATOM 1818 O O . ASN A 1 240 ? -11.907 -6.023 10.677 1.00 96.69 240 ASN A O 1
ATOM 1822 N N . VAL A 1 241 ? -12.934 -7.997 10.538 1.00 97.94 241 VAL A N 1
ATOM 1823 C CA . VAL A 1 241 ? -11.892 -8.611 9.692 1.00 97.94 241 VAL A CA 1
ATOM 1824 C C . VAL A 1 241 ? -11.912 -7.973 8.302 1.00 97.94 241 VAL A C 1
ATOM 1826 O O . VAL A 1 241 ? -10.856 -7.624 7.773 1.00 97.94 241 VAL A O 1
ATOM 1829 N N . GLY A 1 242 ? -13.109 -7.780 7.747 1.00 96.06 242 GLY A N 1
ATOM 1830 C CA . GLY A 1 242 ? -13.383 -7.113 6.483 1.00 96.06 242 GLY A CA 1
ATOM 1831 C C . GLY A 1 242 ? -12.717 -5.752 6.359 1.00 96.06 242 GLY A C 1
ATOM 1832 O O . GLY A 1 242 ? -12.024 -5.517 5.369 1.00 96.06 242 GLY A O 1
ATOM 1833 N N . ASP A 1 243 ? -12.834 -4.901 7.373 1.00 96.62 243 ASP A N 1
ATOM 1834 C CA . ASP A 1 243 ? -12.194 -3.578 7.383 1.00 96.62 243 ASP A CA 1
ATOM 1835 C C . ASP A 1 243 ? -10.670 -3.664 7.200 1.00 96.62 243 ASP A C 1
ATOM 1837 O O . ASP A 1 243 ? -10.049 -2.863 6.500 1.00 96.62 243 ASP A O 1
ATOM 1841 N N . ASN A 1 244 ? -10.034 -4.681 7.784 1.00 96.94 244 ASN A N 1
ATOM 1842 C CA . ASN A 1 244 ? -8.586 -4.854 7.692 1.00 96.94 244 ASN A CA 1
ATOM 1843 C C . ASN A 1 244 ? -8.148 -5.435 6.336 1.00 96.94 244 ASN A C 1
ATOM 1845 O O . ASN A 1 244 ? -7.071 -5.099 5.834 1.00 96.94 244 ASN A O 1
ATOM 1849 N N . VAL A 1 245 ? -8.954 -6.301 5.721 1.00 95.31 245 VAL A N 1
ATOM 1850 C CA . VAL A 1 245 ? -8.584 -6.963 4.458 1.00 95.31 245 VAL A CA 1
ATOM 1851 C C . VAL A 1 245 ? -9.019 -6.170 3.223 1.00 95.31 245 VAL A C 1
ATOM 1853 O O . VAL A 1 245 ? -8.265 -6.074 2.259 1.00 95.31 245 VAL A O 1
ATOM 1856 N N . GLY A 1 246 ? -10.190 -5.540 3.249 1.00 92.31 246 GLY A N 1
ATOM 1857 C CA . GLY A 1 246 ? -10.695 -4.706 2.160 1.00 92.31 246 GLY A CA 1
ATOM 1858 C C . GLY A 1 246 ? -10.193 -3.272 2.265 1.00 92.31 246 GLY A C 1
ATOM 1859 O O . GLY A 1 246 ? -9.423 -2.804 1.417 1.00 92.31 246 GLY A O 1
ATOM 1860 N N . ASP A 1 247 ? -10.605 -2.587 3.329 1.00 94.88 247 ASP A N 1
ATOM 1861 C CA . ASP A 1 247 ? -10.428 -1.140 3.460 1.00 94.88 247 ASP A CA 1
ATOM 1862 C C . ASP A 1 247 ? -8.980 -0.748 3.780 1.00 94.88 247 ASP A C 1
ATOM 1864 O O . ASP A 1 247 ? -8.558 0.358 3.444 1.00 94.88 247 ASP A O 1
ATOM 1868 N N . ILE A 1 248 ? -8.180 -1.662 4.340 1.00 95.81 248 ILE A N 1
ATOM 1869 C CA . ILE A 1 248 ? -6.746 -1.450 4.568 1.00 95.81 248 ILE A CA 1
ATOM 1870 C C . ILE A 1 248 ? -5.885 -2.171 3.528 1.00 95.81 248 ILE A C 1
ATOM 1872 O O . ILE A 1 248 ? -5.178 -1.501 2.772 1.00 95.81 248 ILE A O 1
ATOM 1876 N N . ALA A 1 249 ? -5.895 -3.509 3.467 1.00 95.25 249 ALA A N 1
ATOM 1877 C CA . ALA A 1 249 ? -4.963 -4.232 2.593 1.00 95.25 249 ALA A CA 1
ATOM 1878 C C . ALA A 1 249 ? -5.220 -3.935 1.106 1.00 95.25 249 ALA A C 1
ATOM 1880 O O . ALA A 1 249 ? -4.294 -3.550 0.382 1.00 95.25 249 ALA A O 1
ATOM 1881 N N . GLY A 1 250 ? -6.483 -4.020 0.673 1.00 92.81 250 GLY A N 1
ATOM 1882 C CA . GLY A 1 250 ? -6.903 -3.671 -0.684 1.00 92.81 250 GLY A CA 1
ATOM 1883 C C . GLY A 1 250 ? -6.626 -2.206 -1.036 1.00 92.81 250 GLY A C 1
ATOM 1884 O O . GLY A 1 250 ? -6.102 -1.919 -2.114 1.00 92.81 250 GLY A O 1
ATOM 1885 N N . MET A 1 251 ? -6.901 -1.264 -0.124 1.00 93.62 251 MET A N 1
ATOM 1886 C CA . MET A 1 251 ? -6.566 0.155 -0.329 1.00 93.62 251 MET A CA 1
ATOM 1887 C C . MET A 1 251 ? -5.051 0.390 -0.422 1.00 93.62 251 MET A C 1
ATOM 1889 O O . MET A 1 251 ? -4.606 1.184 -1.250 1.00 93.62 251 MET A O 1
ATOM 1893 N N . GLY A 1 252 ? -4.248 -0.294 0.394 1.00 92.38 252 GLY A N 1
ATOM 1894 C CA . GLY A 1 252 ? -2.789 -0.206 0.350 1.00 92.38 252 GLY A CA 1
ATOM 1895 C C . GLY A 1 252 ? -2.224 -0.675 -0.991 1.00 92.38 252 GLY A C 1
ATOM 1896 O O . GLY A 1 252 ? -1.394 0.011 -1.587 1.00 92.38 252 GLY A O 1
ATOM 1897 N N . ALA A 1 253 ? -2.714 -1.802 -1.507 1.00 93.44 253 ALA A N 1
ATOM 1898 C CA . ALA A 1 253 ? -2.343 -2.289 -2.832 1.00 93.44 253 ALA A CA 1
ATOM 1899 C C . ALA A 1 253 ? -2.768 -1.312 -3.950 1.00 93.44 253 ALA A C 1
ATOM 1901 O O . ALA A 1 253 ? -1.991 -1.032 -4.863 1.00 93.44 253 ALA A O 1
ATOM 1902 N N . ASP A 1 254 ? -3.966 -0.732 -3.855 1.00 94.06 254 ASP A N 1
ATOM 1903 C CA . ASP A 1 254 ? -4.495 0.235 -4.829 1.00 94.06 254 ASP A CA 1
ATOM 1904 C C . ASP A 1 254 ? -3.706 1.553 -4.878 1.00 94.06 254 ASP A C 1
ATOM 1906 O O . ASP A 1 254 ? -3.336 2.034 -5.954 1.00 94.06 254 ASP A O 1
ATOM 1910 N N . LEU A 1 255 ? -3.383 2.121 -3.713 1.00 93.06 255 LEU A N 1
ATOM 1911 C CA . LEU A 1 255 ? -2.565 3.332 -3.629 1.00 93.06 255 LEU A CA 1
ATOM 1912 C C . LEU A 1 255 ? -1.150 3.092 -4.162 1.00 93.06 255 LEU A C 1
ATOM 1914 O O . LEU A 1 255 ? -0.588 3.970 -4.822 1.00 93.06 255 LEU A O 1
ATOM 1918 N N . PHE A 1 256 ? -0.589 1.903 -3.927 1.00 95.12 256 PHE A N 1
ATOM 1919 C CA . PHE A 1 256 ? 0.659 1.505 -4.564 1.00 95.12 256 PHE A CA 1
ATOM 1920 C C . PHE A 1 256 ? 0.529 1.440 -6.091 1.00 95.12 256 PHE A C 1
ATOM 1922 O O . PHE A 1 256 ? 1.365 2.024 -6.780 1.00 95.12 256 PHE A O 1
ATOM 1929 N N . GLY A 1 257 ? -0.504 0.775 -6.621 1.00 93.00 257 GLY A N 1
ATOM 1930 C CA . GLY A 1 257 ? -0.748 0.686 -8.065 1.00 93.00 257 GLY A CA 1
ATOM 1931 C C . GLY A 1 257 ? -0.824 2.070 -8.712 1.00 93.00 257 GLY A C 1
ATOM 1932 O O . GLY A 1 257 ? -0.083 2.365 -9.650 1.00 93.00 257 GLY A O 1
ATOM 1933 N N . SER A 1 258 ? -1.601 2.973 -8.108 1.00 95.19 258 SER A N 1
ATOM 1934 C CA . SER A 1 258 ? -1.711 4.375 -8.532 1.00 95.19 258 SER A CA 1
ATOM 1935 C C . SER A 1 258 ? -0.362 5.109 -8.523 1.00 95.19 258 SER A C 1
ATOM 1937 O O . SER A 1 258 ? -0.023 5.818 -9.476 1.00 95.19 258 SER A O 1
ATOM 1939 N N . PHE A 1 259 ? 0.444 4.934 -7.470 1.00 95.62 259 PHE A N 1
ATOM 1940 C CA . PHE A 1 259 ? 1.795 5.498 -7.380 1.00 95.62 259 PHE A CA 1
ATOM 1941 C C . PHE A 1 259 ? 2.727 4.942 -8.470 1.00 95.62 259 PHE A C 1
ATOM 1943 O O . PHE A 1 259 ? 3.434 5.703 -9.139 1.00 95.62 259 PHE A O 1
ATOM 1950 N N . ALA A 1 260 ? 2.730 3.623 -8.657 1.00 95.69 260 ALA A N 1
ATOM 1951 C CA . ALA A 1 260 ? 3.607 2.938 -9.593 1.00 95.69 260 ALA A CA 1
ATOM 1952 C C . ALA A 1 260 ? 3.268 3.308 -11.042 1.00 95.69 260 ALA A C 1
ATOM 1954 O O . ALA A 1 260 ? 4.166 3.684 -11.794 1.00 95.69 260 ALA A O 1
ATOM 1955 N N . GLU A 1 261 ? 1.991 3.269 -11.426 1.00 96.19 261 GLU A N 1
ATOM 1956 C CA . GLU A 1 261 ? 1.544 3.604 -12.779 1.00 96.19 261 GLU A CA 1
ATOM 1957 C C . GLU A 1 261 ? 1.772 5.070 -13.129 1.00 96.19 261 GLU A C 1
ATOM 1959 O O . GLU A 1 261 ? 2.334 5.355 -14.185 1.00 96.19 261 GLU A O 1
ATOM 1964 N N . SER A 1 262 ? 1.398 6.003 -12.248 1.00 96.38 262 SER A N 1
ATOM 1965 C CA . SER A 1 262 ? 1.599 7.436 -12.503 1.00 96.38 262 SER A CA 1
ATOM 1966 C C . SER A 1 262 ? 3.081 7.782 -12.673 1.00 96.38 262 SER A C 1
ATOM 1968 O O . SER A 1 262 ? 3.453 8.503 -13.604 1.00 96.38 262 SER A O 1
ATOM 1970 N N . THR A 1 263 ? 3.944 7.202 -11.833 1.00 95.88 263 THR A N 1
ATOM 1971 C CA . THR A 1 263 ? 5.396 7.379 -11.932 1.00 95.88 263 THR A CA 1
ATOM 1972 C C . THR A 1 263 ? 5.944 6.744 -13.210 1.00 95.88 263 THR A C 1
ATOM 1974 O O . THR A 1 263 ? 6.689 7.394 -13.943 1.00 95.88 263 THR A O 1
ATOM 1977 N N . CYS A 1 264 ? 5.555 5.506 -13.527 1.00 95.56 264 CYS A N 1
ATOM 1978 C CA . CYS A 1 264 ? 6.005 4.815 -14.737 1.00 95.56 264 CYS A CA 1
ATOM 1979 C C . CYS A 1 264 ? 5.543 5.519 -16.018 1.00 95.56 264 CYS A C 1
ATOM 1981 O O . CYS A 1 264 ? 6.335 5.673 -16.943 1.00 95.56 264 CYS A O 1
ATOM 1983 N N . ALA A 1 265 ? 4.302 6.003 -16.066 1.00 95.19 265 ALA A N 1
ATOM 1984 C CA . ALA A 1 265 ? 3.782 6.758 -17.201 1.00 95.19 265 ALA A CA 1
ATOM 1985 C C . ALA A 1 265 ? 4.601 8.036 -17.438 1.00 95.19 265 ALA A C 1
ATOM 1987 O O . ALA A 1 265 ? 5.005 8.315 -18.569 1.00 95.19 265 ALA A O 1
ATOM 1988 N N . ALA A 1 266 ? 4.914 8.775 -16.368 1.00 94.56 266 ALA A N 1
ATOM 1989 C CA . ALA A 1 266 ? 5.775 9.949 -16.455 1.00 94.56 266 ALA A CA 1
ATOM 1990 C C . ALA A 1 266 ? 7.180 9.593 -16.969 1.00 94.56 266 ALA A C 1
ATOM 1992 O O . ALA A 1 266 ? 7.712 10.316 -17.812 1.00 94.56 266 ALA A O 1
ATOM 1993 N N . LEU A 1 267 ? 7.765 8.479 -16.514 1.00 92.94 267 LEU A N 1
ATOM 1994 C CA . LEU A 1 267 ? 9.075 8.000 -16.970 1.00 92.94 267 LEU A CA 1
ATOM 1995 C C . LEU A 1 267 ? 9.081 7.625 -18.457 1.00 92.94 267 LEU A C 1
ATOM 1997 O O . LEU A 1 267 ? 9.959 8.079 -19.190 1.00 92.94 267 LEU A O 1
ATOM 2001 N N . VAL A 1 268 ? 8.095 6.847 -18.916 1.00 92.19 268 VAL A N 1
ATOM 2002 C CA . VAL A 1 268 ? 7.971 6.427 -20.322 1.00 92.19 268 VAL A CA 1
ATOM 2003 C C . VAL A 1 268 ? 7.852 7.648 -21.230 1.00 92.19 268 VAL A C 1
ATOM 2005 O O . VAL A 1 268 ? 8.643 7.806 -22.162 1.00 92.19 268 VAL A O 1
ATOM 2008 N N . VAL A 1 269 ? 6.941 8.577 -20.921 1.00 90.38 269 VAL A N 1
ATOM 2009 C CA . VAL A 1 269 ? 6.773 9.808 -21.710 1.00 90.38 269 VAL A CA 1
ATOM 2010 C C . VAL A 1 269 ? 8.062 10.629 -21.709 1.00 90.38 269 VAL A C 1
ATOM 2012 O O . VAL A 1 269 ? 8.540 11.028 -22.772 1.00 90.38 269 VAL A O 1
ATOM 2015 N N . SER A 1 270 ? 8.671 10.821 -20.538 1.00 87.19 270 SER A N 1
ATOM 2016 C CA . SER A 1 270 ? 9.917 11.581 -20.390 1.00 87.19 270 SER A CA 1
ATOM 2017 C C . SER A 1 270 ? 11.059 10.980 -21.211 1.00 87.19 270 SER A C 1
ATOM 2019 O O . SER A 1 270 ? 11.780 11.722 -21.874 1.00 87.19 270 SER A O 1
ATOM 2021 N N . SER A 1 271 ? 11.183 9.648 -21.240 1.00 85.56 271 SER A N 1
ATOM 2022 C CA . SER A 1 271 ? 12.232 8.945 -21.990 1.00 85.56 271 SER A CA 1
ATOM 2023 C C . SER A 1 271 ? 12.145 9.172 -23.503 1.00 85.56 271 SER A C 1
ATOM 2025 O O . SER A 1 271 ? 13.165 9.215 -24.187 1.00 85.56 271 SER A O 1
ATOM 2027 N N . THR A 1 272 ? 10.937 9.385 -24.037 1.00 83.00 272 THR A N 1
ATOM 2028 C CA . THR A 1 272 ? 10.739 9.623 -25.474 1.00 83.00 272 THR A CA 1
ATOM 2029 C C . THR A 1 272 ? 10.924 11.091 -25.872 1.00 83.00 272 THR A C 1
ATOM 2031 O O . THR A 1 272 ? 11.410 11.357 -26.975 1.00 83.00 272 THR A O 1
ATOM 2034 N N . GLN A 1 273 ? 10.571 12.033 -24.987 1.00 79.38 273 GLN A N 1
ATOM 2035 C CA . GLN A 1 273 ? 10.471 13.468 -25.294 1.00 79.38 273 GLN A CA 1
ATOM 2036 C C . GLN A 1 273 ? 11.694 14.301 -24.885 1.00 79.38 273 GLN A C 1
ATOM 2038 O O . GLN A 1 273 ? 12.013 15.278 -25.563 1.00 79.38 273 GLN A O 1
ATOM 2043 N N . LEU A 1 274 ? 12.385 13.955 -23.794 1.00 70.25 274 LEU A N 1
ATOM 2044 C CA . LEU A 1 274 ? 13.488 14.761 -23.257 1.00 70.25 274 LEU A CA 1
ATOM 2045 C C . LEU A 1 274 ? 14.796 14.484 -24.003 1.00 70.25 274 LEU A C 1
ATOM 2047 O O . LEU A 1 274 ? 15.714 13.862 -23.479 1.00 70.25 274 LEU A O 1
ATOM 2051 N N . ARG A 1 275 ? 14.867 14.957 -25.249 1.00 68.44 275 ARG A N 1
ATOM 2052 C CA . ARG A 1 275 ? 16.087 14.977 -26.063 1.00 68.44 275 ARG A CA 1
ATOM 2053 C C . ARG A 1 275 ? 16.757 16.342 -25.920 1.00 68.44 275 ARG A C 1
ATOM 2055 O O . ARG A 1 275 ? 16.167 17.355 -26.292 1.00 68.44 275 ARG A O 1
ATOM 2062 N N . VAL A 1 276 ? 17.987 16.379 -25.417 1.00 63.69 276 VAL A N 1
ATOM 2063 C CA . VAL A 1 276 ? 18.793 17.605 -25.349 1.00 63.69 276 VAL A CA 1
ATOM 2064 C C . VAL A 1 276 ? 19.693 17.649 -26.574 1.00 63.69 276 VAL A C 1
ATOM 2066 O O . VAL A 1 276 ? 20.488 16.742 -26.783 1.00 63.69 276 VAL A O 1
ATOM 2069 N N . GLN A 1 277 ? 19.559 18.677 -27.410 1.00 60.12 277 GLN A N 1
ATOM 2070 C CA . GLN A 1 277 ? 20.444 18.861 -28.559 1.00 60.12 277 GLN A CA 1
ATOM 2071 C C . GLN A 1 277 ? 21.837 19.293 -28.080 1.00 60.12 277 GLN A C 1
ATOM 2073 O O . GLN A 1 277 ? 21.961 20.262 -27.332 1.00 60.12 277 GLN A O 1
ATOM 2078 N N . THR A 1 278 ? 22.873 18.587 -28.517 1.00 63.34 278 THR A N 1
ATOM 2079 C CA . THR A 1 278 ? 24.286 18.891 -28.269 1.00 63.34 278 THR A CA 1
ATOM 2080 C C . THR A 1 278 ? 25.009 19.162 -29.588 1.00 63.34 278 THR A C 1
ATOM 2082 O O . THR A 1 278 ? 24.515 18.825 -30.665 1.00 63.34 278 THR A O 1
ATOM 2085 N N . ASP A 1 279 ? 26.209 19.744 -29.518 1.00 57.94 279 ASP A N 1
ATOM 2086 C CA . ASP A 1 279 ? 27.036 20.055 -30.698 1.00 57.94 279 ASP A CA 1
ATOM 2087 C C . ASP A 1 279 ? 27.395 18.811 -31.541 1.00 57.94 279 ASP A C 1
ATOM 2089 O O . ASP A 1 279 ? 27.773 18.931 -32.707 1.00 57.94 279 ASP A O 1
ATOM 2093 N N . THR A 1 280 ? 27.257 17.610 -30.968 1.00 61.50 280 THR A N 1
ATOM 2094 C CA . THR A 1 280 ? 27.543 16.314 -31.600 1.00 61.50 280 THR A CA 1
ATOM 2095 C C . THR A 1 280 ? 26.305 15.429 -31.809 1.00 61.50 280 THR A C 1
ATOM 2097 O O . THR A 1 280 ? 26.452 14.324 -32.331 1.00 61.50 280 THR A O 1
ATOM 2100 N N . GLY A 1 281 ? 25.090 15.875 -31.451 1.00 65.19 281 GLY A N 1
ATOM 2101 C CA . GLY A 1 281 ? 23.867 15.079 -31.618 1.00 65.19 281 GLY A CA 1
ATOM 2102 C C . GLY A 1 281 ? 22.738 15.425 -30.643 1.00 65.19 281 GLY A C 1
ATOM 2103 O O . GLY A 1 281 ? 22.427 16.591 -30.422 1.00 65.19 281 GLY A O 1
ATOM 2104 N N . TYR A 1 282 ? 22.084 14.400 -30.092 1.00 61.44 282 TYR A N 1
ATOM 2105 C CA . TYR A 1 282 ? 21.123 14.530 -28.995 1.00 61.44 282 TYR A CA 1
ATOM 2106 C C . TYR A 1 282 ? 21.564 13.631 -27.840 1.00 61.44 282 TYR A C 1
ATOM 2108 O O . TYR A 1 282 ? 21.835 12.455 -28.065 1.00 61.44 282 TYR A O 1
ATOM 2116 N N . THR A 1 283 ? 21.599 14.153 -26.616 1.00 63.53 283 THR A N 1
ATOM 2117 C CA . THR A 1 283 ? 21.854 13.377 -25.396 1.00 63.53 283 THR A CA 1
ATOM 2118 C C . THR A 1 283 ? 20.646 13.436 -24.466 1.00 63.53 283 THR A C 1
ATOM 2120 O O . THR A 1 283 ? 19.819 14.349 -24.538 1.00 63.53 283 THR A O 1
ATOM 2123 N N . ILE A 1 284 ? 20.514 12.435 -23.598 1.00 65.44 284 ILE A N 1
ATOM 2124 C CA . ILE A 1 284 ? 19.514 12.432 -22.530 1.00 65.44 284 ILE A CA 1
ATOM 2125 C C . ILE A 1 284 ? 20.247 12.386 -21.202 1.00 65.44 284 ILE A C 1
ATOM 2127 O O . ILE A 1 284 ? 20.927 11.413 -20.884 1.00 65.44 284 ILE A O 1
ATOM 2131 N N . GLU A 1 285 ? 20.078 13.428 -20.395 1.00 69.88 285 GLU A N 1
ATOM 2132 C CA . GLU A 1 285 ? 20.523 13.382 -19.010 1.00 69.88 285 GLU A CA 1
ATOM 2133 C C . GLU A 1 285 ? 19.539 12.532 -18.199 1.00 69.88 285 GLU A C 1
ATOM 2135 O O . GLU A 1 285 ? 18.459 12.991 -17.827 1.00 69.88 285 GLU A O 1
ATOM 2140 N N . ILE A 1 286 ? 19.926 11.297 -17.865 1.00 69.38 286 ILE A N 1
ATOM 2141 C CA . ILE A 1 286 ? 19.103 10.371 -17.059 1.00 69.38 286 ILE A CA 1
ATOM 2142 C C . ILE A 1 286 ? 18.670 11.013 -15.726 1.00 69.38 286 ILE A C 1
ATOM 2144 O O . ILE A 1 286 ? 17.579 10.749 -15.229 1.00 69.38 286 ILE A O 1
ATOM 2148 N N . GLY A 1 287 ? 19.473 11.927 -15.168 1.00 71.69 287 GLY A N 1
ATOM 2149 C CA . GLY A 1 287 ? 19.103 12.690 -13.973 1.00 71.69 287 GLY A CA 1
ATOM 2150 C C . GLY A 1 287 ? 17.819 13.519 -14.127 1.00 71.69 287 GLY A C 1
ATOM 2151 O O . GLY A 1 287 ? 17.082 13.672 -13.156 1.00 71.69 287 GLY A O 1
ATOM 2152 N N . GLN A 1 288 ? 17.503 14.004 -15.332 1.00 79.50 288 GLN A N 1
ATOM 2153 C CA . GLN A 1 288 ? 16.259 14.731 -15.618 1.00 79.50 288 GLN A CA 1
ATOM 2154 C C . GLN A 1 288 ? 15.054 13.787 -15.695 1.00 79.50 288 GLN A C 1
ATOM 2156 O O . GLN A 1 288 ? 13.964 14.143 -15.252 1.00 79.50 288 GLN A O 1
ATOM 2161 N N . LEU A 1 289 ? 15.262 12.552 -16.166 1.00 84.25 289 LEU A N 1
ATOM 2162 C CA . LEU A 1 289 ? 14.223 11.519 -16.191 1.00 84.25 289 LEU A CA 1
ATOM 2163 C C . LEU A 1 289 ? 13.784 11.096 -14.785 1.00 84.25 289 LEU A C 1
ATOM 2165 O O . LEU A 1 289 ? 12.667 10.627 -14.615 1.00 84.25 289 LEU A O 1
ATOM 2169 N N . MET A 1 290 ? 14.623 11.286 -13.762 1.00 87.81 290 MET A N 1
ATOM 2170 C CA . MET A 1 290 ? 14.297 10.942 -12.370 1.00 87.81 290 MET A CA 1
ATOM 2171 C C . MET A 1 290 ? 13.393 11.966 -11.670 1.00 87.81 290 MET A C 1
ATOM 2173 O O . MET A 1 290 ? 13.025 11.761 -10.512 1.00 87.81 290 MET A O 1
ATOM 2177 N N . TYR A 1 291 ? 12.994 13.047 -12.346 1.00 90.56 291 TYR A N 1
ATOM 2178 C CA . TYR A 1 291 ? 12.131 14.086 -11.784 1.00 90.56 291 TYR A CA 1
ATOM 2179 C C . TYR A 1 291 ? 10.867 13.567 -11.058 1.00 90.56 291 TYR A C 1
ATOM 2181 O O . TYR A 1 291 ? 10.676 13.955 -9.904 1.00 90.56 291 TYR A O 1
ATOM 2189 N N . PRO A 1 292 ? 10.031 12.667 -11.621 1.00 93.31 292 PRO A N 1
ATOM 2190 C CA . PRO A 1 292 ? 8.854 12.155 -10.907 1.00 93.31 292 PRO A CA 1
ATOM 2191 C C . PRO A 1 292 ? 9.201 11.417 -9.598 1.00 93.31 292 PRO A C 1
ATOM 2193 O O . PRO A 1 292 ? 8.492 11.551 -8.595 1.00 93.31 292 PRO A O 1
ATOM 2196 N N . LEU A 1 293 ? 10.332 10.704 -9.554 1.00 94.69 293 LEU A N 1
ATOM 2197 C CA . LEU A 1 293 ? 10.808 10.041 -8.335 1.00 94.69 293 LEU A CA 1
ATOM 2198 C C . LEU A 1 293 ? 11.293 11.061 -7.302 1.00 94.69 293 LEU A C 1
ATOM 2200 O O . LEU A 1 293 ? 11.036 10.907 -6.110 1.00 94.69 293 LEU A O 1
ATOM 2204 N N . MET A 1 294 ? 11.962 12.126 -7.746 1.00 94.44 294 MET A N 1
ATOM 2205 C CA . MET A 1 294 ? 12.396 13.206 -6.861 1.00 94.44 294 MET A CA 1
ATOM 2206 C C . MET A 1 294 ? 11.222 13.976 -6.258 1.00 94.44 294 MET A C 1
ATOM 2208 O O . MET A 1 294 ? 11.287 14.352 -5.090 1.00 94.44 294 MET A O 1
ATOM 2212 N N . VAL A 1 295 ? 10.156 14.207 -7.030 1.00 95.75 295 VAL A N 1
ATOM 2213 C CA . VAL A 1 295 ? 8.921 14.821 -6.520 1.00 95.75 295 VAL A CA 1
ATOM 2214 C C . VAL A 1 295 ? 8.340 13.957 -5.403 1.00 95.75 295 VAL A C 1
ATOM 2216 O O . VAL A 1 295 ? 8.020 14.473 -4.334 1.00 95.75 295 VAL A O 1
ATOM 2219 N N . SER A 1 296 ? 8.295 12.639 -5.604 1.00 96.69 296 SER A N 1
ATOM 2220 C CA . SER A 1 296 ? 7.844 11.690 -4.581 1.00 96.69 296 SER A CA 1
ATOM 2221 C C . SER A 1 296 ? 8.751 11.697 -3.343 1.00 96.69 296 SER A C 1
ATOM 2223 O O . SER A 1 296 ? 8.260 11.791 -2.219 1.00 96.69 296 SER A O 1
ATOM 2225 N N . ALA A 1 297 ? 10.075 11.691 -3.530 1.00 96.75 297 ALA A N 1
ATOM 2226 C CA . ALA A 1 297 ? 11.058 11.785 -2.447 1.00 96.75 297 ALA A CA 1
ATOM 2227 C C . ALA A 1 297 ? 10.903 13.078 -1.627 1.00 96.75 297 ALA A C 1
ATOM 2229 O O . ALA A 1 297 ? 10.916 13.057 -0.395 1.00 96.75 297 ALA A O 1
ATOM 2230 N N . PHE A 1 298 ? 10.698 14.210 -2.298 1.00 97.06 298 PHE A N 1
ATOM 2231 C CA . PHE A 1 298 ? 10.421 15.482 -1.638 1.00 97.06 298 PHE A CA 1
ATOM 2232 C C . PHE A 1 298 ? 9.079 15.457 -0.891 1.00 97.06 298 PHE A C 1
ATOM 2234 O O . PHE A 1 298 ? 8.988 15.939 0.241 1.00 97.06 298 PHE A O 1
ATOM 2241 N N . GLY A 1 299 ? 8.064 14.821 -1.482 1.00 97.31 299 GLY A N 1
ATOM 2242 C CA . GLY A 1 299 ? 6.762 14.582 -0.865 1.00 97.31 299 GLY A CA 1
ATOM 2243 C C . GLY A 1 299 ? 6.859 13.818 0.456 1.00 97.31 299 GLY A C 1
ATOM 2244 O O . GLY A 1 299 ? 6.216 14.223 1.424 1.00 97.31 299 GLY A O 1
ATOM 2245 N N . ILE A 1 300 ? 7.716 12.791 0.545 1.00 97.56 300 ILE A N 1
ATOM 2246 C CA . ILE A 1 300 ? 7.986 12.071 1.804 1.00 97.56 300 ILE A CA 1
ATOM 2247 C C . ILE A 1 300 ? 8.476 13.046 2.880 1.00 97.56 300 ILE A C 1
ATOM 2249 O O . ILE A 1 300 ? 7.944 13.056 3.990 1.00 97.56 300 ILE A O 1
ATOM 2253 N N . GLY A 1 301 ? 9.444 13.906 2.548 1.00 95.69 301 GLY A N 1
ATOM 2254 C CA . GLY A 1 301 ? 9.980 14.906 3.474 1.00 95.69 301 GLY A CA 1
ATOM 2255 C C . GLY A 1 301 ? 8.913 15.876 3.988 1.00 95.69 301 GLY A C 1
ATOM 2256 O O . GLY A 1 301 ? 8.811 16.097 5.196 1.00 95.69 301 GLY A O 1
ATOM 2257 N N . ILE A 1 302 ? 8.068 16.404 3.095 1.00 97.06 302 ILE A N 1
ATOM 2258 C CA . ILE A 1 302 ? 6.942 17.268 3.483 1.00 97.06 302 ILE A CA 1
ATOM 2259 C C . ILE A 1 302 ? 5.966 16.510 4.387 1.00 97.06 302 ILE A C 1
ATOM 2261 O O . ILE A 1 302 ? 5.574 17.025 5.434 1.00 97.06 302 ILE A O 1
ATOM 2265 N N . CYS A 1 303 ? 5.592 15.286 4.016 1.00 96.69 303 CYS A N 1
ATOM 2266 C CA . CYS A 1 303 ? 4.640 14.492 4.785 1.00 96.69 303 CYS A CA 1
ATOM 2267 C C . CYS A 1 303 ? 5.162 14.199 6.195 1.00 96.69 303 CYS A C 1
ATOM 2269 O O . CYS A 1 303 ? 4.375 14.245 7.138 1.00 96.69 303 CYS A O 1
ATOM 2271 N N . ILE A 1 304 ? 6.469 13.960 6.377 1.00 95.81 304 ILE A N 1
ATOM 2272 C CA . ILE A 1 304 ? 7.073 13.796 7.711 1.00 95.81 304 ILE A CA 1
ATOM 2273 C C . ILE A 1 304 ? 6.857 15.058 8.555 1.00 95.81 304 ILE A C 1
ATOM 2275 O O . ILE A 1 304 ? 6.441 14.952 9.708 1.00 95.81 304 ILE A O 1
ATOM 2279 N N . LEU A 1 305 ? 7.085 16.250 7.994 1.00 94.19 305 LEU A N 1
ATOM 2280 C CA . LEU A 1 305 ? 6.879 17.516 8.709 1.00 94.19 305 LEU A CA 1
ATOM 2281 C C . LEU A 1 305 ? 5.408 17.719 9.093 1.00 94.19 305 LEU A C 1
ATOM 2283 O O . LEU A 1 305 ? 5.114 18.091 10.230 1.00 94.19 305 LEU A O 1
ATOM 2287 N N . VAL A 1 306 ? 4.487 17.434 8.169 1.00 93.94 306 VAL A N 1
ATOM 2288 C CA . VAL A 1 306 ? 3.038 17.520 8.412 1.00 93.94 306 VAL A CA 1
ATOM 2289 C C . VAL A 1 306 ? 2.606 16.519 9.487 1.00 93.94 306 VAL A C 1
ATOM 2291 O O . VAL A 1 306 ? 1.899 16.885 10.425 1.00 93.94 306 VAL A O 1
ATOM 2294 N N . SER A 1 307 ? 3.086 15.278 9.403 1.00 92.25 307 SER A N 1
ATOM 2295 C CA . SER A 1 307 ? 2.828 14.220 10.382 1.00 92.25 307 SER A CA 1
ATOM 2296 C C . SER A 1 307 ? 3.356 14.598 11.768 1.00 92.25 307 SER A C 1
ATOM 2298 O O . SER A 1 307 ? 2.631 14.509 12.759 1.00 92.25 307 SER A O 1
ATOM 2300 N N . ALA A 1 308 ? 4.588 15.107 11.856 1.00 89.56 308 ALA A N 1
ATOM 2301 C CA . ALA A 1 308 ? 5.171 15.579 13.108 1.00 89.56 308 ALA A CA 1
ATOM 2302 C C . ALA A 1 308 ? 4.373 16.752 13.704 1.00 89.56 308 ALA A C 1
ATOM 2304 O O . ALA A 1 308 ? 4.126 16.782 14.912 1.00 89.56 308 ALA A O 1
ATOM 2305 N N . TYR A 1 309 ? 3.920 17.690 12.871 1.00 88.75 309 TYR A N 1
ATOM 2306 C CA . TYR A 1 309 ? 3.075 18.800 13.304 1.00 88.75 309 TYR A CA 1
ATOM 2307 C C . TYR A 1 309 ? 1.735 18.313 13.877 1.00 88.75 309 TYR A C 1
ATOM 2309 O O . TYR A 1 309 ? 1.329 18.756 14.955 1.00 88.75 309 TYR A O 1
ATOM 2317 N N . ALA A 1 310 ? 1.075 17.367 13.204 1.00 83.44 310 ALA A N 1
ATOM 2318 C CA . ALA A 1 310 ? -0.179 16.776 13.668 1.00 83.44 310 ALA A CA 1
ATOM 2319 C C . ALA A 1 310 ? -0.011 16.036 15.008 1.00 83.44 310 ALA A C 1
ATOM 2321 O O . ALA A 1 310 ? -0.821 16.207 15.918 1.00 83.44 310 ALA A O 1
ATOM 2322 N N . VAL A 1 311 ? 1.074 15.272 15.164 1.00 78.69 311 VAL A N 1
ATOM 2323 C CA . VAL A 1 311 ? 1.338 14.468 16.369 1.00 78.69 311 VAL A CA 1
ATOM 2324 C C . VAL A 1 311 ? 1.735 15.329 17.573 1.00 78.69 311 VAL A C 1
ATOM 2326 O O . VAL A 1 311 ? 1.260 15.089 18.685 1.00 78.69 311 VAL A O 1
ATOM 2329 N N . TYR A 1 312 ? 2.618 16.314 17.389 1.00 78.75 312 TYR A N 1
ATOM 2330 C CA . TYR A 1 312 ? 3.238 17.025 18.515 1.00 78.75 312 TYR A CA 1
ATOM 2331 C C . TYR A 1 312 ? 2.620 18.387 18.820 1.00 78.75 312 TYR A C 1
ATOM 2333 O O . TYR A 1 312 ? 2.640 18.804 19.979 1.00 78.75 312 TYR A O 1
ATOM 2341 N N . ILE A 1 313 ? 2.070 19.075 17.817 1.00 78.50 313 ILE A N 1
ATOM 2342 C CA . ILE A 1 313 ? 1.627 20.469 17.950 1.00 78.50 313 ILE A CA 1
ATOM 2343 C C . ILE A 1 313 ? 0.098 20.553 17.937 1.00 78.50 313 ILE A C 1
ATOM 2345 O O . ILE A 1 313 ? -0.501 21.082 18.875 1.00 78.50 313 ILE A O 1
ATOM 2349 N N . SER A 1 314 ? -0.558 19.983 16.925 1.00 72.62 314 SER A N 1
ATOM 2350 C CA . SER A 1 314 ? -2.011 20.101 16.735 1.00 72.62 314 SER A CA 1
ATOM 2351 C C . SER A 1 314 ? -2.808 19.005 17.441 1.00 72.62 314 SER A C 1
ATOM 2353 O O . SER A 1 314 ? -3.538 18.240 16.817 1.00 72.62 314 SER A O 1
ATOM 2355 N N . LYS A 1 315 ? -2.713 18.944 18.775 1.00 67.19 315 LYS A N 1
ATOM 2356 C CA . LYS A 1 315 ? -3.467 17.951 19.555 1.00 67.19 315 LYS A CA 1
ATOM 2357 C C . LYS A 1 315 ? -4.986 18.180 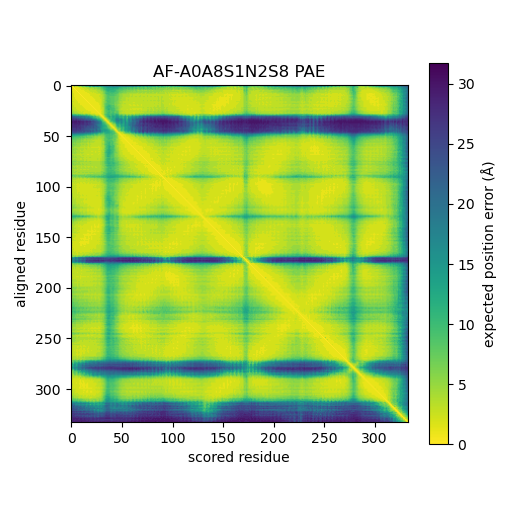19.459 1.00 67.19 315 LYS A C 1
ATOM 2359 O O . LYS A 1 315 ? -5.499 19.283 19.717 1.00 67.19 315 LYS A O 1
ATOM 2364 N N . VAL A 1 316 ? -5.708 17.113 19.111 1.00 66.69 316 VAL A N 1
ATOM 2365 C CA . VAL A 1 316 ? -7.178 17.056 19.073 1.00 66.69 316 VAL A CA 1
ATOM 2366 C C . VAL A 1 316 ? -7.701 16.923 20.504 1.00 66.69 316 VAL A C 1
ATOM 2368 O O . VAL A 1 316 ? -7.976 15.835 20.990 1.00 66.69 316 VAL A O 1
ATOM 2371 N N . ASN A 1 317 ? -7.781 18.050 21.212 1.00 64.38 317 ASN A N 1
ATOM 2372 C CA . ASN A 1 317 ? -8.183 18.080 22.627 1.00 64.38 317 ASN A CA 1
ATOM 2373 C C . ASN A 1 317 ? -9.703 18.207 22.837 1.00 64.38 317 ASN A C 1
ATOM 2375 O O . ASN A 1 317 ? -10.178 18.045 23.957 1.00 64.38 317 ASN A O 1
ATOM 2379 N N . HIS A 1 318 ? -10.462 18.544 21.790 1.00 62.91 318 HIS A N 1
ATOM 2380 C CA . HIS A 1 318 ? -11.902 18.796 21.869 1.00 62.91 318 HIS A CA 1
ATOM 2381 C C . HIS A 1 318 ? -12.623 18.163 20.682 1.00 62.91 318 HIS A C 1
ATOM 2383 O O . HIS A 1 318 ? -12.112 18.212 19.565 1.00 62.91 318 HIS A O 1
ATOM 2389 N N . ILE A 1 319 ? -13.842 17.671 20.922 1.00 61.72 319 ILE A N 1
ATOM 2390 C CA . ILE A 1 319 ? -14.740 17.120 19.896 1.00 61.72 319 ILE A CA 1
ATOM 2391 C C . ILE A 1 319 ? -14.984 18.106 18.748 1.00 61.72 319 ILE A C 1
ATOM 2393 O O . ILE A 1 319 ? -15.007 17.700 17.599 1.00 61.72 319 ILE A O 1
ATOM 2397 N N . ASN A 1 320 ? -15.032 19.413 19.022 1.00 61.41 320 ASN A N 1
ATOM 2398 C CA . ASN A 1 320 ? -15.243 20.445 17.995 1.00 61.41 320 ASN A CA 1
ATOM 2399 C C . ASN A 1 320 ? -14.081 20.581 16.991 1.00 61.41 320 ASN A C 1
ATOM 2401 O O . ASN A 1 320 ? -14.191 21.337 16.031 1.00 61.41 320 ASN A O 1
ATOM 2405 N N . LYS A 1 321 ? -12.943 19.918 17.241 1.00 61.09 321 LYS A N 1
ATOM 2406 C CA . LYS A 1 321 ? -11.825 19.817 16.291 1.00 61.09 321 LYS A CA 1
ATOM 2407 C C . LYS A 1 321 ? -11.924 18.577 15.396 1.00 61.09 321 LYS A C 1
ATOM 2409 O O . LYS A 1 321 ? -11.089 18.417 14.513 1.00 61.09 321 LYS A O 1
ATOM 2414 N N . ILE A 1 322 ? -12.899 17.710 15.650 1.00 60.53 322 ILE A N 1
ATOM 2415 C CA . ILE A 1 322 ? -13.266 16.579 14.804 1.00 60.53 322 ILE A CA 1
ATOM 2416 C C . ILE A 1 322 ? -14.332 17.086 13.835 1.00 60.53 322 ILE A C 1
ATOM 2418 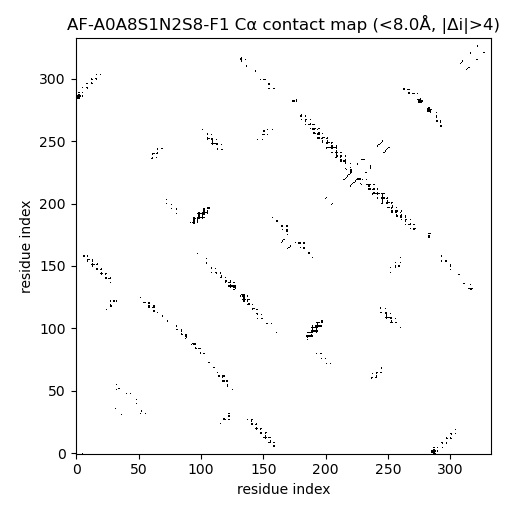O O . ILE A 1 322 ? -15.173 17.908 14.201 1.00 60.53 322 ILE A O 1
ATOM 2422 N N . GLU A 1 323 ? -14.254 16.649 12.582 1.00 54.25 323 GLU A N 1
ATOM 2423 C CA . GLU A 1 323 ? -15.171 17.073 11.529 1.00 54.25 323 GLU A CA 1
ATOM 2424 C C . GLU A 1 323 ? -16.633 16.857 11.964 1.00 54.25 323 GLU A C 1
ATOM 2426 O O . GLU A 1 323 ? -17.005 15.773 12.418 1.00 54.25 323 GLU A O 1
ATOM 2431 N N . SER A 1 324 ? -17.478 17.886 11.835 1.00 44.28 324 SER A N 1
ATOM 2432 C CA . SER A 1 324 ? -18.867 17.856 12.326 1.00 44.28 324 SER A CA 1
ATOM 2433 C C . SER A 1 324 ? -19.721 16.757 11.691 1.00 44.28 324 SER A C 1
ATOM 2435 O O . SER A 1 324 ? -20.719 16.337 12.273 1.00 44.28 324 SER A O 1
ATOM 2437 N N . THR A 1 325 ? -19.324 16.265 10.517 1.00 45.66 325 THR A N 1
ATOM 2438 C CA . THR A 1 325 ? -19.970 15.155 9.808 1.00 45.66 325 THR A CA 1
ATOM 2439 C C . THR A 1 325 ? -19.919 13.848 10.609 1.00 45.66 325 THR A C 1
ATOM 2441 O O . THR A 1 325 ? -20.897 13.109 10.599 1.00 45.66 325 THR A O 1
ATOM 2444 N N . TYR A 1 326 ? -18.857 13.608 11.391 1.00 43.78 326 TYR A N 1
ATOM 2445 C CA . TYR A 1 326 ? -18.750 12.444 12.288 1.00 43.78 326 TYR A CA 1
ATOM 2446 C C . TYR A 1 326 ? -19.556 12.603 13.586 1.00 43.78 326 TYR A C 1
ATOM 2448 O O . TYR A 1 326 ? -19.917 11.617 14.219 1.00 43.78 326 TYR A O 1
ATOM 2456 N N . ILE A 1 327 ? -19.866 13.839 13.990 1.00 44.75 327 ILE A N 1
ATOM 2457 C CA . ILE A 1 327 ? -20.626 14.133 15.217 1.00 44.75 327 ILE A CA 1
ATOM 2458 C C . ILE A 1 327 ? -22.131 13.897 14.999 1.00 44.75 327 ILE A C 1
ATOM 2460 O O . ILE A 1 327 ? -22.846 13.488 15.914 1.00 44.75 327 ILE A O 1
ATOM 2464 N N . ASN A 1 328 ? -22.623 14.118 13.777 1.00 38.62 328 ASN A N 1
ATOM 2465 C CA . ASN A 1 328 ? -24.056 14.086 13.473 1.00 38.62 328 ASN A CA 1
ATOM 2466 C C . ASN A 1 328 ? -24.649 12.680 13.285 1.00 38.62 328 ASN A C 1
ATOM 2468 O O . ASN A 1 328 ? -25.871 12.555 13.201 1.00 38.62 328 ASN A O 1
ATOM 2472 N N . VAL A 1 329 ? -23.831 11.622 13.294 1.00 47.03 329 VAL A N 1
ATOM 2473 C CA . VAL A 1 329 ? -24.324 10.231 13.268 1.00 47.03 329 VAL A CA 1
ATOM 2474 C C . VAL A 1 329 ? -25.035 9.861 14.584 1.00 47.03 329 VAL A C 1
ATOM 2476 O O . VAL A 1 329 ? -25.898 8.993 14.601 1.00 47.03 329 VAL A O 1
ATOM 2479 N N . HIS A 1 330 ? -24.782 10.586 15.682 1.00 42.81 330 HIS A N 1
ATOM 2480 C CA . HIS A 1 330 ? -25.435 10.363 16.983 1.00 42.81 330 HIS A CA 1
ATOM 2481 C C . HIS A 1 330 ? -26.590 11.324 17.312 1.00 42.81 330 HIS A C 1
ATOM 2483 O O . HIS A 1 330 ? -27.042 11.364 18.454 1.00 42.81 330 HIS A O 1
ATOM 2489 N N . GLN A 1 331 ? -27.083 12.108 16.347 1.00 35.56 331 GLN A N 1
ATOM 2490 C CA . GLN A 1 331 ? -28.232 13.005 16.570 1.00 35.56 331 GLN A CA 1
ATOM 2491 C C . GLN A 1 331 ? -29.474 12.660 15.737 1.00 35.56 331 GLN A C 1
ATOM 2493 O O . GLN A 1 331 ? -30.454 13.401 15.769 1.00 35.56 331 GLN A O 1
ATOM 2498 N N . THR A 1 332 ? -29.467 11.535 15.018 1.00 34.44 332 THR A N 1
ATOM 2499 C CA . THR A 1 332 ? -30.627 11.057 14.244 1.00 34.44 332 THR A CA 1
ATOM 2500 C C . THR A 1 332 ? -31.032 9.626 14.603 1.00 34.44 332 THR A C 1
ATOM 2502 O O . THR A 1 332 ? -31.207 8.789 13.730 1.00 34.44 332 THR A O 1
ATOM 2505 N N . THR A 1 333 ? -31.238 9.374 15.895 1.00 34.56 333 THR A N 1
ATOM 2506 C CA . THR A 1 333 ? -32.100 8.316 16.465 1.00 34.56 333 THR A CA 1
ATOM 2507 C C . THR A 1 333 ? -32.488 8.729 17.874 1.00 34.56 333 THR A C 1
ATOM 2509 O O . THR A 1 333 ? -33.651 8.489 18.260 1.00 34.56 333 THR A O 1
#

Nearest PDB structures (foldseek):
  6afw-assembly1_B  TM=8.746E-01  e=2.960E-14  Vigna radiata var. radiata
  6aft-assembly1_A  TM=8.737E-01  e=4.525E-14  Vigna radiata var. radiata
  6afx-assembly1_A  TM=8.746E-01  e=5.363E-14  Vigna radiata var. radiata
  6afy-assembly1_B  TM=8.730E-01  e=1.761E-13  Vigna radiata var. radiata
  6afs-assembly1_B  TM=8.880E-01  e=4.674E-13  Vigna radiata var. radiata

Organism: Paramecium primaurelia (NCBI:txid5886)

Secondary structure (DSSP, 8-state):
--HHHHHHHHHHHHHHHHHHHHHHHHHHHTS---TT-HHHHTTS-HHHHHHHHHHHHHHHHHHHHHHHHHHHHHHHHHHHHHHHHHHHHTT-HHHHHHHHHHHHHHHHHHHHHHHHHHHHHHHHHHHHHH-HHHHHHHHHHHHHHHHHHHHHHHHHHHHHHHHHHIIIII-S-TT-HHHHHHHHHHHHHHHHHHHHHHHHHHHHHHHHHHHHHHHHHIIIIIIS-PPTT-TTSTTHHHHHHHIIIIIIIIHHHHHHHHHHHHHHHHHHHHHHH-PEEETTEEE--HHHHTHHHHHHHHHHHHHHHHHHHHHHTS---SGGGS-HHHHGGGS--

pLDDT: mean 86.57, std 15.46, range [34.44, 98.31]

Mean predicted aligned error: 7.52 Å

Foldseek 3Di:
DAPVVLLVLLLVLLVVLLVLLVVLLCVLCVPDLDPDDPPVVVVDPPVVNVVSVVLVVLLVLLLVLLVVLLVVLVVVLVVVLVVVLVVCVVVPVLLSVLLVLLQVLLSVLLVQQLVLCSSQPSVLVVLVVVHPLSSVLSVLSSVSSSVSNLLSVLLNSLSVSLVVQCPPQVPPPQPCLVSQLVSLVSNLSSLVNLVSNLVSQQVSLVCQQVVLVVQQCCCACPVVVHDPLHPVRPSNSSNSSSCSRHVGSSVSSVVSSVLSNVLSVLLNVCSVPQWPQDPVGTGHNVSVSCVSSSVSSVVSVVVSVVSCCVNPPVGPRDPVVPPVVVVCVPVPD

Sequence (333 aa):
MEFATALVFIFIACACGIIWAIFNWIAVHKLEIHHKHEGLTELLQGAEQEKIETLLEIGEHIQDGAQAFLKEEYTDCSMFLAVMAALLIFISPWSSLAFILGAATSMLCGYLGMAIATAANFRTAFSAITSLANAFQMAYRGGCVMGFLLVSISLAILSLLIIIYNAIIVKSDENNYEDLVRMFDYVAAYGLGGSTFALFGRVGGGIYTKAADVGADLVGKVEKNLPEDSPKNPATIADNVGDNVGDIAGMGADLFGSFAESTCAALVVSSTQLRVQTDTGYTIEIGQLMYPLMVSAFGIGICILVSAYAVYISKVNHINKIESTYINVHQTT